Protein AF-A0A5N5D0X3-F1 (afdb_monomer)

pLDDT: mean 81.59, std 19.22, range [36.91, 98.69]

Mean predicted aligned error: 10.29 Å

Radius of gyration: 22.0 Å; Cα contacts (8 Å, |Δi|>4): 446; chains: 1; bounding box: 45×49×90 Å

InterPro domains:
  IPR012337 Ribonuclease H-like superfamily [SSF53098] (154-261)
  IPR036397 Ribonuclease H superfamily [G3DSA:3.30.420.10] (67-258)

Organism: NCBI:txid45133

Secondary structure (DSSP, 8-state):
--HHHHHHHHT-------HHHHHHHHHHHHHHT--STTS----TTGGGTEEEE---HHHHHHHHHHHHHS---TTEEEEEEEEEEEETTEEEEEEEEEEE---GGG-TT--S-----S--S---SEEEEEEEEEEEEGGGS-TT-S--SS---HHHHHHHHHHHHHHHHHHHHHHHHHTT----EEEEEES-HHHHHHHHH--TT-HHHHT-TTHHHHHHHHHHHHHHHHTT-EEEEEE--TTS--HHHHHHHHHHHHHHTTPPPPTT-----

Nearest PDB structures (foldseek):
  1wsj-assembly3_C  TM=7.131E-01  e=5.177E-07  Escherichia coli
  3aa2-assembly1_A  TM=6.668E-01  e=1.067E-06  Escherichia coli K-12
  1wsh-assembly2_B  TM=6.587E-01  e=2.450E-05  Escherichia coli
  5wqe-assembly1_A  TM=1.814E-01  e=8.881E-02  Alicyclobacillus acidoterrestris ATCC 49025
  2zbk-assembly1_B  TM=2.718E-01  e=9.198E+00  Saccharolobus shibatae

Sequence (273 aa):
MSADEITRVARRRRPAQTKRQQHDARMRKREREGFGANHSVRGDMADLNFDVVKHNPVDAKRTAMRVHEQPPDDETIALFTDASLQRAQVGGLGVVRVEPRVPPAAQQGATPGAADDGGDKASKAYRLKVVTSSLFLARHRPSDCPIKVPVLDSEEVELMADLKAFKYACYEVEARKSRGLTTRRVWIFGDCLDGLDKVRLYKAGDSAWERHRYAYILRQILECARKLKELGVYVKCHWVPGHAGVPANECADYVAGKVAAGEKWTSQRVYRF

Solvent-accessible surface area (backbone atoms only — not comparable to full-atom values): 15392 Å² total; per-residue (Å²): 134,56,79,68,54,58,56,62,62,67,68,61,71,76,74,80,72,48,73,65,55,49,48,52,53,50,49,56,56,58,58,73,60,44,46,51,99,88,50,61,86,69,51,67,37,69,84,29,43,37,48,68,44,41,57,60,64,69,56,14,42,50,57,58,42,42,46,52,80,54,38,46,55,86,40,38,45,38,36,17,25,22,44,22,71,74,47,58,44,35,25,4,22,6,23,20,32,54,36,53,51,76,64,72,84,79,56,85,82,73,78,93,80,77,88,85,88,74,84,90,76,73,86,60,59,40,45,76,42,77,78,40,76,44,77,45,42,51,87,71,54,60,91,85,47,77,67,80,62,75,56,55,54,71,60,60,37,35,43,48,13,50,39,49,46,42,53,49,50,48,53,51,48,53,59,33,45,79,70,76,41,66,50,46,37,38,37,40,33,34,49,51,57,71,38,51,52,47,59,55,71,59,49,90,92,40,74,88,40,73,78,38,73,58,40,74,53,50,50,52,40,51,52,37,39,45,53,33,31,77,66,61,24,38,40,38,37,34,40,33,57,72,95,68,80,42,61,52,46,57,49,5,39,51,43,0,46,38,31,27,70,68,47,81,86,64,94,80,74,77,80,89,120

Structure (mmCIF, N/CA/C/O backbone):
data_AF-A0A5N5D0X3-F1
#
_entry.id   AF-A0A5N5D0X3-F1
#
loop_
_atom_site.group_PDB
_atom_site.id
_atom_site.type_symbol
_atom_site.label_atom_id
_atom_site.label_alt_id
_atom_site.label_comp_id
_atom_site.label_asym_id
_atom_site.label_entity_id
_atom_site.label_seq_id
_atom_site.pdbx_PDB_ins_code
_atom_site.Cartn_x
_atom_site.Cartn_y
_atom_site.Cartn_z
_atom_site.occupancy
_atom_site.B_iso_or_equiv
_atom_site.auth_seq_id
_atom_site.auth_comp_id
_atom_site.auth_asym_id
_atom_site.auth_atom_id
_atom_site.pdbx_PDB_model_num
ATOM 1 N N . MET A 1 1 ? -1.835 -15.758 -61.704 1.00 55.47 1 MET A N 1
ATOM 2 C CA . MET A 1 1 ? -1.595 -15.508 -60.270 1.00 55.47 1 MET A CA 1
ATOM 3 C C . MET A 1 1 ? -1.789 -16.812 -59.531 1.00 55.47 1 MET A C 1
ATOM 5 O O . MET A 1 1 ? -2.865 -17.391 -59.640 1.00 55.47 1 MET A O 1
ATOM 9 N N . SER A 1 2 ? -0.744 -17.326 -58.885 1.00 63.84 2 SER A N 1
ATOM 10 C CA . SER A 1 2 ? -0.832 -18.599 -58.159 1.00 63.84 2 SER A CA 1
ATOM 11 C C . SER A 1 2 ? -1.538 -18.405 -56.810 1.00 63.84 2 SER A C 1
ATOM 13 O O . SER A 1 2 ? -1.579 -17.298 -56.268 1.00 63.84 2 SER A O 1
ATOM 15 N N . ALA A 1 3 ? -2.083 -19.482 -56.238 1.00 55.97 3 ALA A N 1
ATOM 16 C CA . ALA A 1 3 ? -2.680 -19.464 -54.897 1.00 55.97 3 ALA A CA 1
ATOM 17 C C . ALA A 1 3 ? -1.702 -18.952 -53.807 1.00 55.97 3 ALA A C 1
ATOM 19 O O . ALA A 1 3 ? -2.122 -18.384 -52.794 1.00 55.97 3 ALA A O 1
ATOM 20 N N . ASP A 1 4 ? -0.393 -19.045 -54.056 1.00 55.72 4 ASP A N 1
ATOM 21 C CA . ASP A 1 4 ? 0.653 -18.520 -53.174 1.00 55.72 4 ASP A CA 1
ATOM 22 C C . ASP A 1 4 ? 0.790 -16.988 -53.227 1.00 55.72 4 ASP A C 1
ATOM 24 O O . ASP A 1 4 ? 1.123 -16.359 -52.217 1.00 55.72 4 ASP A O 1
ATOM 28 N N . GLU A 1 5 ? 0.467 -16.347 -54.355 1.00 51.81 5 GLU A N 1
ATOM 29 C CA . GLU A 1 5 ? 0.440 -14.879 -54.451 1.00 51.81 5 GLU A CA 1
ATOM 30 C C . GLU A 1 5 ? -0.751 -14.277 -53.697 1.00 51.81 5 GLU A C 1
ATOM 32 O O . GLU A 1 5 ? -0.607 -13.246 -53.034 1.00 51.81 5 GLU A O 1
ATOM 37 N N . ILE A 1 6 ? -1.904 -14.954 -53.708 1.00 55.53 6 ILE A N 1
ATOM 38 C CA . ILE A 1 6 ? -3.100 -14.530 -52.961 1.00 55.53 6 ILE A CA 1
ATOM 39 C C . ILE A 1 6 ? -2.830 -14.591 -51.446 1.00 55.53 6 ILE A C 1
ATOM 41 O O . ILE A 1 6 ? -3.192 -13.675 -50.702 1.00 55.53 6 ILE A O 1
ATOM 45 N N . THR A 1 7 ? -2.088 -15.603 -50.990 1.00 54.09 7 THR A N 1
ATOM 46 C CA . THR A 1 7 ? -1.730 -15.769 -49.572 1.00 54.09 7 THR A CA 1
ATOM 47 C C . THR A 1 7 ? -0.664 -14.761 -49.110 1.00 54.09 7 THR A C 1
ATOM 49 O O . THR A 1 7 ? -0.713 -14.277 -47.973 1.00 54.09 7 THR A O 1
ATOM 52 N N . ARG A 1 8 ? 0.267 -14.353 -49.989 1.00 51.19 8 ARG A N 1
ATOM 53 C CA . ARG A 1 8 ? 1.256 -13.295 -49.689 1.00 51.19 8 ARG A CA 1
ATOM 54 C C . ARG A 1 8 ? 0.634 -11.904 -49.577 1.00 51.19 8 ARG A C 1
ATOM 56 O O . ARG A 1 8 ? 1.045 -11.137 -48.706 1.00 51.19 8 ARG A O 1
ATOM 63 N N . VAL A 1 9 ? -0.378 -11.585 -50.385 1.00 51.06 9 VAL A N 1
ATOM 64 C CA . VAL A 1 9 ? -1.075 -10.286 -50.320 1.00 51.06 9 VAL A CA 1
ATOM 65 C C . VAL A 1 9 ? -2.074 -10.227 -49.151 1.00 51.06 9 VAL A C 1
ATOM 67 O O . VAL A 1 9 ? -2.304 -9.152 -48.596 1.00 51.06 9 VAL A O 1
ATOM 70 N N . ALA A 1 10 ? -2.596 -11.367 -48.685 1.00 47.75 10 ALA A N 1
ATOM 71 C CA . ALA A 1 10 ? -3.486 -11.442 -47.520 1.00 47.75 10 ALA A CA 1
ATOM 72 C C . ALA A 1 10 ? -2.779 -11.246 -46.159 1.00 47.75 10 ALA A C 1
ATOM 74 O O . ALA A 1 10 ? -3.433 -10.925 -45.167 1.00 47.75 10 ALA A O 1
ATOM 75 N N . ARG A 1 11 ? -1.438 -11.313 -46.092 1.00 47.28 11 ARG A N 1
ATOM 76 C CA . ARG A 1 11 ? -0.641 -10.856 -44.929 1.00 47.28 11 ARG A CA 1
ATOM 77 C C . ARG A 1 11 ? -0.472 -9.327 -44.889 1.00 47.28 11 ARG A C 1
ATOM 79 O O . ARG A 1 11 ? 0.517 -8.800 -44.377 1.00 47.28 11 ARG A O 1
ATOM 86 N N . ARG A 1 12 ? -1.460 -8.588 -45.404 1.00 48.28 12 ARG A N 1
ATOM 87 C CA . ARG A 1 12 ? -1.597 -7.141 -45.218 1.00 48.28 12 ARG A CA 1
ATOM 88 C C . ARG A 1 12 ? -1.747 -6.843 -43.728 1.00 48.28 12 ARG A C 1
ATOM 90 O O . ARG A 1 12 ? -2.780 -7.110 -43.127 1.00 48.28 12 ARG A O 1
ATOM 97 N N . ARG A 1 13 ? -0.655 -6.316 -43.162 1.00 53.12 13 ARG A N 1
ATOM 98 C CA . ARG A 1 13 ? -0.560 -5.441 -41.985 1.00 53.12 13 ARG A CA 1
ATOM 99 C C . ARG A 1 13 ? -1.853 -5.387 -41.167 1.00 53.12 13 ARG A C 1
ATOM 101 O O . ARG A 1 13 ? -2.711 -4.546 -41.425 1.00 53.12 13 ARG A O 1
ATOM 108 N N . ARG A 1 14 ? -1.957 -6.234 -40.134 1.00 50.06 14 ARG A N 1
ATOM 109 C CA . ARG A 1 14 ? -2.871 -5.926 -39.026 1.00 50.06 14 ARG A CA 1
ATOM 110 C C . ARG A 1 14 ? -2.525 -4.505 -38.565 1.00 50.06 14 ARG A C 1
ATOM 112 O O . ARG A 1 14 ? -1.347 -4.271 -38.278 1.00 50.06 14 ARG A O 1
ATOM 119 N N . PRO A 1 15 ? -3.478 -3.558 -38.556 1.00 54.59 15 PRO A N 1
ATOM 120 C CA . PRO A 1 15 ? -3.200 -2.213 -38.082 1.00 54.59 15 PRO A CA 1
ATOM 121 C C . PRO A 1 15 ? -2.633 -2.325 -36.669 1.00 54.59 15 PRO A C 1
ATOM 123 O O . PRO A 1 15 ? -3.168 -3.066 -35.839 1.00 54.59 15 PRO A O 1
ATOM 126 N N . ALA A 1 16 ? -1.499 -1.665 -36.430 1.00 59.56 16 ALA A N 1
ATOM 127 C CA . ALA A 1 16 ? -0.877 -1.653 -35.118 1.00 59.56 16 ALA A CA 1
ATOM 128 C C . ALA A 1 16 ? -1.919 -1.148 -34.116 1.00 59.56 16 ALA A C 1
ATOM 130 O O . ALA A 1 16 ? -2.394 -0.018 -34.232 1.00 59.56 16 ALA A O 1
ATOM 131 N N . GLN A 1 17 ? -2.318 -2.004 -33.171 1.00 60.41 17 GLN A N 1
ATOM 132 C CA . GLN A 1 17 ? -3.230 -1.589 -32.113 1.00 60.41 17 GLN A CA 1
ATOM 133 C C . GLN A 1 17 ? -2.617 -0.394 -31.394 1.00 60.41 17 GLN A C 1
ATOM 135 O O . GLN A 1 17 ? -1.446 -0.435 -31.001 1.00 60.41 17 GLN A O 1
ATOM 140 N N . THR A 1 18 ? -3.409 0.658 -31.209 1.00 72.94 18 THR A N 1
ATOM 141 C CA . THR A 1 18 ? -2.967 1.820 -30.437 1.00 72.94 18 THR A CA 1
ATOM 142 C C . THR A 1 18 ? -2.669 1.393 -28.998 1.00 72.94 18 THR A C 1
ATOM 144 O O . THR A 1 18 ? -3.247 0.425 -28.499 1.00 72.94 18 THR A O 1
ATOM 147 N N . LYS A 1 19 ? -1.790 2.118 -28.290 1.00 59.41 19 LYS A N 1
ATOM 148 C CA . LYS A 1 19 ? -1.490 1.839 -26.869 1.00 59.41 19 LYS A CA 1
ATOM 149 C C . LYS A 1 19 ? -2.767 1.713 -26.024 1.00 59.41 19 LYS A C 1
ATOM 151 O O . LYS A 1 19 ? -2.847 0.835 -25.173 1.00 59.41 19 LYS A O 1
ATOM 156 N N . ARG A 1 20 ? -3.786 2.526 -26.328 1.00 51.94 20 ARG A N 1
ATOM 157 C CA . ARG A 1 20 ? -5.112 2.480 -25.697 1.00 51.94 20 ARG A CA 1
ATOM 158 C C . ARG A 1 20 ? -5.862 1.180 -25.995 1.00 51.94 20 ARG A C 1
ATOM 160 O O . ARG A 1 20 ? -6.352 0.549 -25.077 1.00 51.94 20 ARG A O 1
ATOM 167 N N . GLN A 1 21 ? -5.878 0.715 -27.244 1.00 57.56 21 GLN A N 1
ATOM 168 C CA . GLN A 1 21 ? -6.506 -0.565 -27.599 1.00 57.56 21 GLN A CA 1
ATOM 169 C C . GLN A 1 21 ? -5.783 -1.771 -26.986 1.00 57.56 21 GLN A C 1
ATOM 171 O O . GLN A 1 21 ? -6.431 -2.740 -26.599 1.00 57.56 21 GLN A O 1
ATOM 176 N N . GLN A 1 22 ? -4.452 -1.718 -26.872 1.00 61.16 22 GLN A N 1
ATOM 177 C CA . GLN A 1 22 ? -3.678 -2.750 -26.176 1.00 61.16 22 GLN A CA 1
ATOM 178 C C . GLN A 1 22 ? -3.970 -2.747 -24.672 1.00 61.16 22 GLN A C 1
ATOM 180 O O . GLN A 1 22 ? -4.135 -3.815 -24.083 1.00 61.16 22 GLN A O 1
ATOM 185 N N . HIS A 1 23 ? -4.072 -1.561 -24.066 1.00 55.91 23 HIS A N 1
ATOM 186 C CA . HIS A 1 23 ? -4.493 -1.384 -22.679 1.00 55.91 23 HIS A CA 1
ATOM 187 C C . HIS A 1 23 ? -5.907 -1.941 -22.461 1.00 55.91 23 HIS A C 1
ATOM 189 O O . HIS A 1 23 ? -6.084 -2.818 -21.626 1.00 55.91 23 HIS A O 1
ATOM 195 N N . ASP A 1 24 ? -6.883 -1.557 -23.283 1.00 55.38 24 ASP A N 1
ATOM 196 C CA . ASP A 1 24 ? -8.273 -2.012 -23.167 1.00 55.38 24 ASP A CA 1
ATOM 197 C C . ASP A 1 24 ? -8.411 -3.528 -23.390 1.00 55.38 24 ASP A C 1
ATOM 199 O O . ASP A 1 24 ? -9.160 -4.200 -22.682 1.00 55.38 24 ASP A O 1
ATOM 203 N N . ALA A 1 25 ? -7.660 -4.109 -24.331 1.00 59.62 25 ALA A N 1
ATOM 204 C CA . ALA A 1 25 ? -7.636 -5.557 -24.548 1.00 59.62 25 ALA A CA 1
ATOM 205 C C . ALA A 1 25 ? -6.998 -6.315 -23.370 1.00 59.62 25 ALA A C 1
ATOM 207 O O . ALA A 1 25 ? -7.500 -7.373 -22.978 1.00 59.62 25 ALA A O 1
ATOM 208 N N . ARG A 1 26 ? -5.925 -5.773 -22.772 1.00 60.28 26 ARG A N 1
ATOM 209 C CA . ARG A 1 26 ? -5.332 -6.308 -21.535 1.00 60.28 26 ARG A CA 1
ATOM 210 C C . ARG A 1 26 ? -6.307 -6.193 -20.367 1.00 60.28 26 ARG A C 1
ATOM 212 O O . ARG A 1 26 ? -6.476 -7.173 -19.650 1.00 60.28 26 ARG A O 1
ATOM 219 N N . MET A 1 27 ? -6.991 -5.059 -20.218 1.00 52.88 27 MET A N 1
ATOM 220 C CA . MET A 1 27 ? -8.005 -4.854 -19.184 1.00 52.88 27 MET A CA 1
ATOM 221 C C . MET A 1 27 ? -9.144 -5.861 -19.325 1.00 52.88 27 MET A C 1
ATOM 223 O O . MET A 1 27 ? -9.420 -6.571 -18.366 1.00 52.88 27 MET A O 1
ATOM 227 N N . ARG A 1 28 ? -9.695 -6.052 -20.532 1.00 55.72 28 ARG A N 1
ATOM 228 C CA . ARG A 1 28 ? -10.741 -7.058 -20.803 1.00 55.72 28 ARG A CA 1
ATOM 229 C C . ARG A 1 28 ? -10.287 -8.494 -20.536 1.00 55.72 28 ARG A C 1
ATOM 231 O O . ARG A 1 28 ? -11.059 -9.291 -20.011 1.00 55.72 28 ARG A O 1
ATOM 238 N N . LYS A 1 29 ? -9.043 -8.851 -20.884 1.00 57.69 29 LYS A N 1
ATOM 239 C CA . LYS A 1 29 ? -8.482 -10.174 -20.557 1.00 57.69 29 LYS A CA 1
ATOM 240 C C . LYS A 1 29 ? -8.380 -10.360 -19.038 1.00 57.69 29 LYS A C 1
ATOM 242 O O . LYS A 1 29 ? -8.817 -11.379 -18.519 1.00 57.69 29 LYS A O 1
ATOM 247 N N . ARG A 1 30 ? -7.894 -9.342 -18.328 1.00 56.62 30 ARG A N 1
ATOM 248 C CA 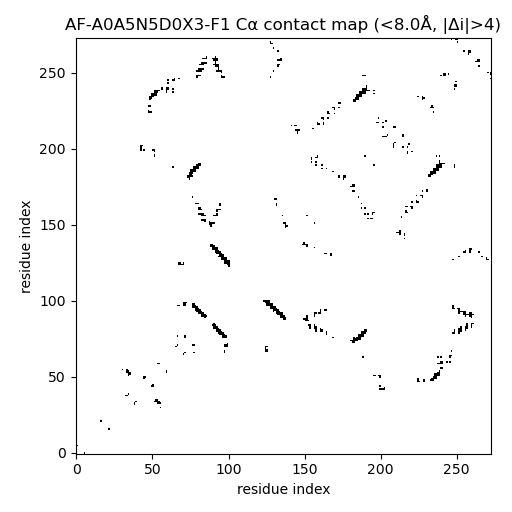. ARG A 1 30 ? -7.741 -9.350 -16.867 1.00 56.62 30 ARG A CA 1
ATOM 249 C C . ARG A 1 30 ? -9.058 -9.209 -16.099 1.00 56.62 30 ARG A C 1
ATOM 251 O O . ARG A 1 30 ? -9.096 -9.504 -14.912 1.00 56.62 30 ARG A O 1
ATOM 258 N N . GLU A 1 31 ? -10.109 -8.664 -16.705 1.00 50.38 31 GLU A N 1
ATOM 259 C CA . GLU A 1 31 ? -11.471 -8.637 -16.148 1.00 50.38 31 GLU A CA 1
ATOM 260 C C . GLU A 1 31 ? -12.097 -10.035 -16.168 1.00 50.38 31 GLU A C 1
ATOM 262 O O . GLU A 1 31 ? -12.816 -10.395 -15.241 1.00 50.38 31 GLU A O 1
ATOM 267 N N . ARG A 1 32 ? -11.768 -10.852 -17.180 1.00 48.84 32 ARG A N 1
ATOM 268 C CA . ARG A 1 32 ? -12.187 -12.262 -17.262 1.00 48.84 32 ARG A CA 1
ATOM 269 C C . ARG A 1 32 ? -11.435 -13.182 -16.300 1.00 48.84 32 ARG A C 1
ATOM 271 O O . ARG A 1 32 ? -11.977 -14.208 -15.919 1.00 48.84 32 ARG A O 1
ATOM 278 N N . GLU A 1 33 ? -10.228 -12.808 -15.882 1.00 51.84 33 GLU A N 1
ATOM 279 C CA . GLU A 1 33 ? -9.440 -13.513 -14.853 1.00 51.84 33 GLU A CA 1
ATOM 280 C C . GLU A 1 33 ? -9.925 -13.220 -13.414 1.00 51.84 33 GLU A C 1
ATOM 282 O O . GLU A 1 33 ? -9.220 -13.555 -12.470 1.00 51.84 33 GLU A O 1
ATOM 287 N N . GLY A 1 34 ? -11.102 -12.583 -13.266 1.00 42.66 34 GLY A N 1
ATOM 288 C CA . GLY A 1 34 ? -11.768 -12.137 -12.034 1.00 42.66 34 GLY A CA 1
ATOM 289 C C . GLY A 1 34 ? -11.189 -12.667 -10.725 1.00 42.66 34 GLY A C 1
ATOM 290 O O . GLY A 1 34 ? -11.229 -13.859 -10.460 1.00 42.66 34 GLY A O 1
ATOM 291 N N . PHE A 1 35 ? -10.692 -11.780 -9.868 1.00 47.69 35 PHE A N 1
ATOM 292 C CA . PHE A 1 35 ? -10.143 -12.181 -8.580 1.00 47.69 35 PHE A CA 1
ATOM 293 C C . PHE A 1 35 ? -11.296 -12.387 -7.589 1.00 47.69 35 PHE A C 1
ATOM 295 O O . PHE A 1 35 ? -12.217 -11.578 -7.489 1.00 47.69 35 PHE A O 1
ATOM 302 N N . GLY A 1 36 ? -11.240 -13.482 -6.844 1.00 36.97 36 GLY A N 1
ATOM 303 C CA . GLY A 1 36 ? -12.235 -13.866 -5.850 1.00 36.97 36 GLY A CA 1
ATOM 304 C C . GLY A 1 36 ? -11.860 -15.205 -5.225 1.00 36.97 36 GLY A C 1
ATOM 305 O O . GLY A 1 36 ? -10.947 -15.878 -5.708 1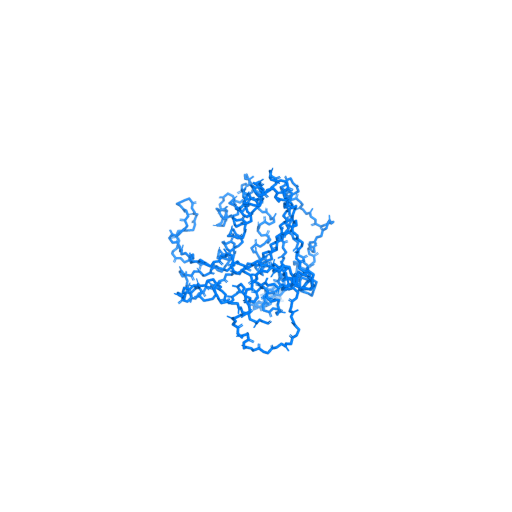.00 36.97 36 GLY A O 1
ATOM 306 N N . ALA A 1 37 ? -12.578 -15.613 -4.175 1.00 36.91 37 ALA A N 1
ATOM 307 C CA . ALA A 1 37 ? -12.288 -16.824 -3.396 1.00 36.91 37 ALA A CA 1
ATOM 308 C C . ALA A 1 37 ? -12.144 -18.112 -4.240 1.00 36.91 37 ALA A C 1
ATOM 310 O O . ALA A 1 37 ? -11.480 -19.045 -3.797 1.00 36.91 37 ALA A O 1
ATOM 311 N N . ASN A 1 38 ? -12.705 -18.123 -5.459 1.00 38.19 38 ASN A N 1
ATOM 312 C CA . ASN A 1 38 ? -12.758 -19.269 -6.372 1.00 38.19 38 ASN A CA 1
ATOM 313 C C . ASN A 1 38 ? -11.831 -19.155 -7.604 1.00 38.19 38 ASN A C 1
ATOM 315 O O . ASN A 1 38 ? -11.810 -20.063 -8.429 1.00 38.19 38 ASN A O 1
ATOM 319 N N . HIS A 1 39 ? -11.069 -18.066 -7.755 1.00 44.59 39 HIS A N 1
ATOM 320 C CA . HIS A 1 39 ? -10.201 -17.819 -8.926 1.00 44.59 39 HIS A CA 1
ATOM 321 C C . HIS A 1 39 ? -8.735 -17.604 -8.559 1.00 44.59 39 HIS A C 1
ATOM 323 O O . HIS A 1 39 ? -7.919 -17.117 -9.343 1.00 44.59 39 HIS A O 1
ATOM 329 N N . SER A 1 40 ? -8.372 -17.999 -7.348 1.00 39.38 40 SER A N 1
ATOM 330 C CA . SER A 1 40 ? -6.999 -17.946 -6.918 1.00 39.38 40 SER A CA 1
ATOM 331 C C . SER A 1 40 ? -6.222 -19.126 -7.494 1.00 39.38 40 SER A C 1
ATOM 333 O O . SER A 1 40 ? -6.280 -20.238 -6.969 1.00 39.38 40 SER A O 1
ATOM 335 N N . VAL A 1 41 ? -5.357 -18.857 -8.467 1.00 43.25 41 VAL A N 1
ATOM 336 C CA . VAL A 1 41 ? -4.027 -19.472 -8.409 1.00 43.25 41 VAL A CA 1
ATOM 337 C C . VAL A 1 41 ? -3.365 -18.861 -7.167 1.00 43.25 41 VAL A C 1
ATOM 339 O O . VAL A 1 41 ? -2.674 -17.848 -7.240 1.00 43.25 41 VAL A O 1
ATOM 342 N N . ARG A 1 42 ? -3.746 -19.390 -5.997 1.00 49.09 42 ARG A N 1
ATOM 343 C CA . ARG A 1 42 ? -3.238 -19.050 -4.666 1.00 49.09 42 ARG A CA 1
ATOM 344 C C . ARG A 1 42 ? -1.763 -19.441 -4.693 1.00 49.09 42 ARG A C 1
ATOM 346 O O . ARG A 1 42 ? -1.439 -20.620 -4.623 1.00 49.09 42 ARG A O 1
ATOM 353 N N . GLY A 1 43 ? -0.871 -18.480 -4.907 1.00 51.97 43 GLY A N 1
ATOM 354 C CA . GLY A 1 43 ? 0.537 -18.669 -4.560 1.00 51.97 43 GLY A CA 1
ATOM 355 C C . GLY A 1 43 ? 0.718 -18.718 -3.037 1.00 51.97 43 GLY A C 1
ATOM 356 O O . GLY A 1 43 ? -0.249 -18.931 -2.308 1.00 51.97 43 GLY A O 1
ATOM 357 N N . ASP A 1 44 ? 1.925 -18.402 -2.565 1.00 53.47 44 ASP A N 1
ATOM 358 C CA . ASP A 1 44 ? 2.326 -18.323 -1.143 1.00 53.47 44 ASP A CA 1
ATOM 359 C C . ASP A 1 44 ? 1.429 -17.416 -0.267 1.00 53.47 44 ASP A C 1
ATOM 361 O O . ASP A 1 44 ? 1.560 -17.369 0.949 1.00 53.47 44 ASP A O 1
ATOM 365 N N . MET A 1 45 ? 0.504 -16.663 -0.862 1.00 66.38 45 MET A N 1
ATOM 366 C CA . MET A 1 45 ? -0.347 -15.684 -0.184 1.00 66.38 45 MET A CA 1
ATOM 367 C C . MET A 1 45 ? -1.294 -16.278 0.859 1.00 66.38 45 MET A C 1
ATOM 369 O O . MET A 1 45 ? -1.481 -15.681 1.920 1.00 66.38 45 MET A O 1
ATOM 373 N N . ALA A 1 46 ? -1.846 -17.470 0.601 1.00 64.44 46 ALA A N 1
ATOM 374 C CA . ALA A 1 46 ? -2.684 -18.154 1.588 1.00 64.44 46 ALA A CA 1
ATOM 375 C C . ALA A 1 46 ? -1.889 -18.462 2.864 1.00 64.44 46 ALA A C 1
ATOM 377 O O . ALA A 1 46 ? -2.378 -18.232 3.969 1.00 64.44 46 ALA A O 1
ATOM 378 N N . ASP A 1 47 ? -0.630 -18.873 2.705 1.00 76.81 47 ASP A N 1
ATOM 379 C CA . ASP A 1 47 ? 0.271 -19.141 3.822 1.00 76.81 47 ASP A CA 1
ATOM 380 C C . ASP A 1 47 ? 0.700 -17.861 4.538 1.00 76.81 47 ASP A C 1
ATOM 382 O O . ASP A 1 47 ? 1.250 -17.936 5.629 1.00 76.81 47 ASP A O 1
ATOM 386 N N . LEU A 1 48 ? 0.450 -16.680 3.973 1.00 80.12 48 LEU A N 1
ATOM 387 C CA . LEU A 1 48 ? 0.842 -15.393 4.541 1.00 80.12 48 LEU A CA 1
ATOM 388 C C . LEU A 1 48 ? -0.311 -14.626 5.202 1.00 80.12 48 LEU A C 1
ATOM 390 O O . LEU A 1 48 ? -0.095 -13.490 5.610 1.00 80.12 48 LEU A O 1
ATOM 394 N N . ASN A 1 49 ? -1.516 -15.205 5.332 1.00 83.94 49 ASN A N 1
ATOM 395 C CA . ASN A 1 49 ? -2.720 -14.450 5.722 1.00 83.94 49 ASN A CA 1
ATOM 396 C C . ASN A 1 49 ? -2.876 -13.169 4.882 1.00 83.94 49 ASN A C 1
ATOM 398 O O . ASN A 1 49 ? -3.228 -12.103 5.388 1.00 83.94 49 ASN A O 1
ATOM 402 N N . PHE A 1 50 ? -2.573 -13.285 3.591 1.00 84.69 50 PHE A N 1
ATOM 403 C CA . PHE A 1 50 ? -2.483 -12.173 2.665 1.00 84.69 50 PHE A CA 1
ATOM 404 C C . PHE A 1 50 ? -3.343 -12.463 1.436 1.00 84.69 50 PHE A C 1
ATOM 406 O O . PHE A 1 50 ? -3.377 -13.586 0.940 1.00 84.69 50 PHE A O 1
ATOM 413 N N . ASP A 1 51 ? -4.071 -11.462 0.955 1.00 87.44 51 ASP A N 1
ATOM 414 C CA . ASP A 1 51 ? -4.868 -11.568 -0.262 1.00 87.44 51 ASP A CA 1
ATOM 415 C C . ASP A 1 51 ? -4.739 -10.298 -1.105 1.00 87.44 51 ASP A C 1
ATOM 417 O O . ASP A 1 51 ? -4.632 -9.192 -0.573 1.00 87.44 51 ASP A O 1
ATOM 421 N N . VAL A 1 52 ? -4.791 -10.457 -2.424 1.00 87.81 52 VAL A N 1
ATOM 422 C CA . VAL A 1 52 ? -4.876 -9.355 -3.383 1.00 87.81 52 VAL A CA 1
ATOM 423 C C . VAL A 1 52 ? -6.191 -9.525 -4.122 1.00 87.81 52 VAL A C 1
ATOM 425 O O . VAL A 1 52 ? -6.376 -10.487 -4.862 1.00 87.81 52 VAL A O 1
ATOM 428 N N . VAL A 1 53 ? -7.110 -8.585 -3.932 1.00 82.25 53 VAL A N 1
ATOM 429 C CA . VAL A 1 53 ? -8.456 -8.628 -4.491 1.00 82.25 53 VAL A CA 1
ATOM 430 C C . VAL A 1 53 ? -8.598 -7.586 -5.588 1.00 82.25 53 VAL A C 1
ATOM 432 O O . VAL A 1 53 ? -8.348 -6.393 -5.402 1.00 82.25 53 VAL A O 1
ATOM 435 N N . LYS A 1 54 ? -9.084 -8.047 -6.736 1.00 77.75 54 LYS A N 1
ATOM 436 C CA . LYS A 1 54 ? -9.452 -7.214 -7.872 1.00 77.75 54 LYS A CA 1
ATOM 437 C C . LYS A 1 54 ? -10.935 -7.365 -8.161 1.00 77.75 54 LYS A C 1
ATOM 439 O O . LYS A 1 54 ? -11.420 -8.450 -8.472 1.00 77.75 54 LYS A O 1
ATOM 444 N N . HIS A 1 55 ? -11.628 -6.244 -8.152 1.00 77.31 55 HIS A N 1
ATOM 445 C CA . HIS A 1 55 ? -12.995 -6.165 -8.630 1.00 77.31 55 HIS A CA 1
ATOM 446 C C . HIS A 1 55 ? -13.035 -5.535 -10.028 1.00 77.31 55 HIS A C 1
ATOM 448 O O . HIS A 1 55 ? -12.045 -4.964 -10.494 1.00 77.31 55 HIS A O 1
ATOM 454 N N . ASN A 1 56 ? -14.184 -5.610 -10.706 1.00 85.44 56 ASN A N 1
ATOM 455 C CA . ASN A 1 56 ? -14.438 -4.689 -11.817 1.00 85.44 56 ASN A CA 1
ATOM 456 C C . ASN A 1 56 ? -14.391 -3.230 -11.294 1.00 85.44 56 ASN A C 1
ATOM 458 O O . ASN A 1 56 ? -14.545 -3.014 -10.087 1.00 85.44 56 ASN A O 1
ATOM 462 N N . PRO A 1 57 ? -14.192 -2.218 -12.157 1.00 86.75 57 PRO A N 1
ATOM 463 C CA . PRO A 1 57 ? -13.988 -0.838 -11.706 1.00 86.75 57 PRO A CA 1
ATOM 464 C C . PRO A 1 57 ? -15.109 -0.285 -10.808 1.00 86.75 57 PRO A C 1
ATOM 466 O O . PRO A 1 57 ? -14.839 0.454 -9.861 1.00 86.75 57 PRO A O 1
ATOM 469 N N . VAL A 1 58 ? -16.365 -0.667 -11.066 1.00 87.69 58 VAL A N 1
ATOM 470 C CA . VAL A 1 58 ? -17.532 -0.213 -10.292 1.00 87.69 58 VAL A CA 1
ATOM 471 C C . VAL A 1 58 ? -17.492 -0.770 -8.870 1.00 87.69 58 VAL A C 1
ATOM 473 O O . VAL A 1 58 ? -17.656 -0.028 -7.901 1.00 87.69 58 VAL A O 1
ATOM 476 N N . ASP A 1 59 ? -17.242 -2.068 -8.732 1.00 88.44 59 ASP A N 1
ATOM 477 C CA . ASP A 1 59 ? -17.177 -2.745 -7.436 1.00 88.44 59 ASP A CA 1
ATOM 478 C C . ASP A 1 59 ? -15.893 -2.408 -6.664 1.00 88.44 59 ASP A C 1
ATOM 480 O O . ASP A 1 59 ? -15.914 -2.333 -5.433 1.00 88.44 59 ASP A O 1
ATOM 484 N N . ALA A 1 60 ? -14.794 -2.132 -7.372 1.00 91.00 60 ALA A N 1
ATOM 485 C CA . ALA A 1 60 ? -13.545 -1.640 -6.795 1.00 91.00 60 ALA A CA 1
ATOM 486 C C . ALA A 1 60 ? -13.758 -0.270 -6.136 1.00 91.00 60 ALA A C 1
ATOM 488 O O . ALA A 1 60 ? -13.490 -0.103 -4.944 1.00 91.00 60 ALA A O 1
ATOM 489 N N . LYS A 1 61 ? -14.360 0.677 -6.874 1.00 95.00 61 LYS A N 1
ATOM 490 C CA . LYS A 1 61 ? -14.754 1.984 -6.334 1.00 95.00 61 LYS A CA 1
ATOM 491 C C . LYS A 1 61 ? -15.704 1.832 -5.148 1.00 95.00 61 LYS A C 1
ATOM 493 O O . LYS A 1 61 ? -15.489 2.462 -4.118 1.00 95.00 61 LYS A O 1
ATOM 498 N N . ARG A 1 62 ? -16.739 0.992 -5.261 1.00 93.69 62 ARG A N 1
ATOM 499 C CA . ARG A 1 62 ? -17.715 0.776 -4.179 1.00 93.69 62 ARG A CA 1
ATOM 500 C C . ARG A 1 62 ? -17.057 0.242 -2.908 1.00 93.69 62 ARG A C 1
ATOM 502 O O . ARG A 1 62 ? -17.344 0.732 -1.821 1.00 93.69 62 ARG A O 1
ATOM 509 N N . THR A 1 63 ? -16.166 -0.737 -3.040 1.00 94.19 63 THR A N 1
ATOM 510 C CA . THR A 1 63 ? -15.422 -1.309 -1.909 1.00 94.19 63 THR A CA 1
ATOM 511 C C . THR A 1 63 ? -14.550 -0.252 -1.231 1.00 94.19 63 THR A C 1
ATOM 513 O O . THR A 1 63 ? -14.566 -0.145 -0.008 1.00 94.19 63 THR A O 1
ATOM 516 N N . ALA A 1 64 ? -13.854 0.578 -2.010 1.00 95.81 64 ALA A N 1
ATOM 517 C CA . ALA A 1 64 ? -13.035 1.662 -1.475 1.00 95.81 64 ALA A CA 1
ATOM 518 C C . ALA A 1 64 ? -13.871 2.781 -0.815 1.00 95.81 64 ALA A C 1
ATOM 520 O O . ALA A 1 64 ? -13.512 3.291 0.247 1.00 95.81 64 ALA A O 1
ATOM 521 N N . MET A 1 65 ? -15.023 3.136 -1.394 1.00 96.56 65 MET A N 1
ATOM 522 C CA . MET A 1 65 ? -15.957 4.111 -0.815 1.00 96.56 65 MET A CA 1
ATOM 523 C C . MET A 1 65 ? -16.557 3.633 0.506 1.00 96.56 65 MET A C 1
ATOM 525 O O . MET A 1 65 ? -16.697 4.435 1.428 1.00 96.56 65 MET A O 1
ATOM 529 N N . ARG A 1 66 ? -16.812 2.328 0.654 1.00 95.94 66 ARG A N 1
ATOM 530 C CA . ARG A 1 66 ? -17.343 1.760 1.900 1.00 95.94 66 ARG A CA 1
ATOM 531 C C . ARG A 1 66 ? -16.456 2.056 3.110 1.00 95.94 66 ARG A C 1
ATOM 533 O O . ARG A 1 66 ? -16.989 2.275 4.185 1.00 95.94 66 ARG A O 1
ATOM 540 N N . VAL A 1 67 ? -15.134 2.130 2.941 1.00 95.94 67 VAL A N 1
ATOM 541 C CA . VAL A 1 67 ? -14.196 2.502 4.022 1.00 95.94 67 VAL A CA 1
ATOM 542 C C . VAL A 1 67 ? -14.435 3.928 4.532 1.00 95.94 67 VAL A C 1
ATOM 544 O O . VAL A 1 67 ? -14.087 4.250 5.657 1.00 95.94 67 VAL A O 1
ATOM 547 N N . HIS A 1 68 ? -15.025 4.800 3.722 1.00 94.44 68 HIS A N 1
ATOM 548 C CA . HIS A 1 68 ? -15.337 6.177 4.096 1.00 94.44 68 HIS A CA 1
ATOM 549 C C . HIS A 1 68 ? -16.758 6.294 4.666 1.00 94.44 68 HIS A C 1
ATOM 551 O O . HIS A 1 68 ? -16.994 7.056 5.600 1.00 94.44 68 HIS A O 1
ATOM 557 N N . GLU A 1 69 ? -17.701 5.524 4.116 1.00 93.44 69 GLU A N 1
ATOM 558 C CA . GLU A 1 69 ? -19.089 5.433 4.595 1.00 93.44 69 GLU A CA 1
ATOM 559 C C . GLU A 1 69 ? -19.180 4.727 5.956 1.00 93.44 69 GLU A C 1
ATOM 561 O O . GLU A 1 69 ? -19.970 5.112 6.815 1.00 93.44 69 GLU A O 1
ATOM 566 N N . GLN A 1 70 ? -18.352 3.701 6.144 1.00 94.62 70 GLN A N 1
ATOM 567 C CA . GLN A 1 70 ? -18.222 2.878 7.342 1.00 94.62 70 GLN A CA 1
ATOM 568 C C . GLN A 1 70 ? -16.733 2.811 7.706 1.00 94.62 70 GLN A C 1
ATOM 570 O O . GLN A 1 70 ? -16.035 1.873 7.306 1.00 94.62 70 GLN A O 1
ATOM 575 N N . PRO A 1 71 ? -16.225 3.840 8.407 1.00 93.44 71 PRO A N 1
ATOM 576 C CA . PRO A 1 71 ? -14.821 3.932 8.782 1.00 93.44 71 PRO A CA 1
ATOM 577 C C . PRO A 1 71 ? -14.338 2.686 9.527 1.00 93.44 71 PRO A C 1
ATOM 579 O O . PRO A 1 71 ? -15.125 2.088 10.265 1.00 93.44 71 PRO A O 1
ATOM 582 N N . PRO A 1 72 ? -13.060 2.293 9.358 1.00 93.50 72 PRO A N 1
ATOM 583 C CA . PRO A 1 72 ? -12.504 1.137 10.049 1.00 93.50 72 PRO A CA 1
ATOM 584 C C . PRO A 1 72 ? -12.707 1.221 11.565 1.00 93.50 72 PRO A C 1
ATOM 586 O O . PRO A 1 72 ? -12.515 2.282 12.164 1.00 93.50 72 PRO A O 1
ATOM 589 N N . ASP A 1 73 ? -13.061 0.089 12.171 1.00 93.50 73 ASP A N 1
ATOM 590 C CA . ASP A 1 73 ? -13.046 -0.083 13.623 1.00 93.50 73 ASP A CA 1
ATOM 591 C C . ASP A 1 73 ? -11.614 -0.052 14.181 1.00 93.50 73 ASP A C 1
ATOM 593 O O . ASP A 1 73 ? -10.623 -0.001 13.447 1.00 93.50 73 ASP A O 1
ATOM 597 N N . ASP A 1 74 ? -11.488 -0.119 15.506 1.00 92.12 74 ASP A N 1
ATOM 598 C CA . ASP A 1 74 ? -10.177 -0.120 16.146 1.00 92.12 74 ASP A CA 1
ATOM 599 C C . ASP A 1 74 ? -9.334 -1.346 15.772 1.00 92.12 74 ASP A C 1
ATOM 601 O O . ASP A 1 74 ? -8.111 -1.259 15.765 1.00 92.12 74 ASP A O 1
ATOM 605 N N . GLU A 1 75 ? -9.925 -2.468 15.376 1.00 96.69 75 GLU A N 1
ATOM 606 C CA . GLU A 1 75 ? -9.161 -3.658 14.991 1.00 96.69 75 GLU A CA 1
ATOM 607 C C . GLU A 1 75 ? -8.669 -3.623 13.532 1.00 96.69 75 GLU A C 1
ATOM 609 O O . GLU A 1 75 ? -7.990 -4.558 13.088 1.00 96.69 75 GLU A O 1
ATOM 614 N N . THR A 1 76 ? -8.986 -2.561 12.781 1.00 97.62 76 THR A N 1
ATOM 615 C CA . THR A 1 76 ? -8.718 -2.463 11.343 1.00 97.62 76 THR A CA 1
ATOM 616 C C . THR A 1 76 ? -7.936 -1.202 10.989 1.00 97.62 76 THR A C 1
ATOM 618 O O . THR A 1 76 ? -8.251 -0.089 11.401 1.00 97.62 76 THR A O 1
ATOM 621 N N . ILE A 1 77 ? -6.904 -1.361 10.164 1.00 98.31 77 ILE A N 1
ATOM 622 C CA . ILE A 1 77 ? -6.171 -0.247 9.556 1.00 98.31 77 ILE A CA 1
ATOM 623 C C . ILE A 1 77 ? -6.497 -0.238 8.063 1.00 98.31 77 ILE A C 1
ATOM 625 O O . ILE A 1 77 ? -6.263 -1.239 7.395 1.00 98.31 77 ILE A O 1
ATOM 629 N N . ALA A 1 78 ? -6.998 0.878 7.531 1.00 98.38 78 ALA A N 1
ATOM 630 C CA . ALA A 1 78 ? -7.179 1.060 6.091 1.00 98.38 78 ALA A CA 1
ATOM 631 C C . ALA A 1 78 ? -6.236 2.142 5.558 1.00 98.38 78 ALA A C 1
ATOM 633 O O . ALA A 1 78 ? -6.236 3.270 6.060 1.00 98.38 78 ALA A O 1
ATOM 634 N N . LEU A 1 79 ? -5.442 1.781 4.553 1.00 98.69 79 LEU A N 1
ATOM 635 C CA . LEU A 1 79 ? -4.412 2.604 3.928 1.00 98.69 79 LEU A CA 1
ATOM 636 C C . LEU A 1 79 ? -4.689 2.740 2.434 1.00 98.69 79 LEU A C 1
ATOM 638 O O . LEU A 1 79 ? -5.037 1.759 1.791 1.00 98.69 79 LEU A O 1
ATOM 642 N N . PHE A 1 80 ? -4.487 3.931 1.895 1.00 98.50 80 PHE A N 1
ATOM 643 C CA . PHE A 1 80 ? -4.530 4.238 0.471 1.00 98.50 80 PHE A CA 1
ATOM 644 C C . PHE A 1 80 ? -3.138 4.668 0.029 1.00 98.50 80 PHE A C 1
ATOM 646 O O . PHE A 1 80 ? -2.501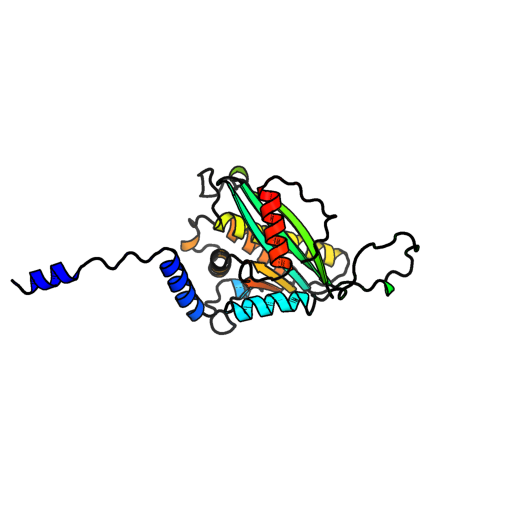 5.466 0.723 1.00 98.50 80 PHE A O 1
ATOM 653 N N . THR A 1 81 ? -2.668 4.107 -1.076 1.00 98.50 81 THR A N 1
ATOM 654 C CA . THR A 1 81 ? -1.351 4.345 -1.661 1.00 98.50 81 THR A CA 1
ATOM 655 C C . THR A 1 81 ? -1.500 4.978 -3.027 1.00 98.50 81 THR A C 1
ATOM 657 O O . THR A 1 81 ? -2.442 4.682 -3.754 1.00 98.50 81 THR A O 1
ATOM 660 N N . ASP A 1 82 ? -0.565 5.865 -3.339 1.00 98.12 82 ASP A N 1
ATOM 661 C CA . ASP A 1 82 ? -0.417 6.441 -4.668 1.00 98.12 82 ASP A CA 1
ATOM 662 C C . ASP A 1 82 ? 1.032 6.912 -4.846 1.00 98.12 82 ASP A C 1
ATOM 664 O O . ASP A 1 82 ? 1.747 7.192 -3.861 1.00 98.12 82 ASP A O 1
ATOM 668 N N . ALA A 1 83 ? 1.473 7.007 -6.092 1.00 97.56 83 ALA A N 1
ATOM 669 C CA . ALA A 1 83 ? 2.775 7.510 -6.456 1.00 97.56 83 ALA A CA 1
ATOM 670 C C . ALA A 1 83 ? 2.716 8.424 -7.682 1.00 97.56 83 ALA A C 1
ATOM 672 O O . ALA A 1 83 ? 2.024 8.199 -8.662 1.00 97.56 83 ALA A O 1
ATOM 673 N N . SER A 1 84 ? 3.558 9.453 -7.677 1.00 96.69 84 SER A N 1
ATOM 674 C CA . SER A 1 84 ? 3.621 10.410 -8.778 1.00 96.69 84 SER A CA 1
ATOM 675 C C . SER A 1 84 ? 5.039 10.567 -9.296 1.00 96.69 84 SER A C 1
ATOM 677 O O . SER A 1 84 ? 6.004 10.601 -8.528 1.00 96.69 84 SER A O 1
ATOM 679 N N . LEU A 1 85 ? 5.171 10.710 -10.614 1.00 94.50 85 LEU A N 1
ATOM 680 C CA . LEU A 1 85 ? 6.426 10.999 -11.303 1.00 94.50 85 LEU A CA 1
ATOM 681 C C . LEU A 1 85 ? 6.345 12.369 -11.974 1.00 94.50 85 LEU A C 1
ATOM 683 O O . LEU A 1 85 ? 5.724 12.515 -13.023 1.00 94.50 85 LEU A O 1
ATOM 687 N N . GLN A 1 86 ? 7.038 13.370 -11.427 1.00 84.81 86 G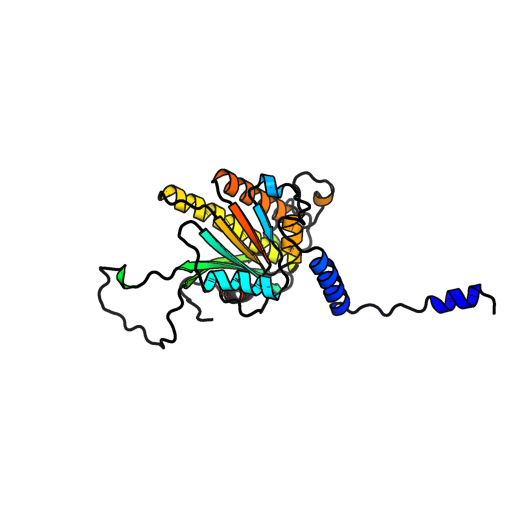LN A N 1
ATOM 688 C CA . GLN A 1 86 ? 7.185 14.666 -12.107 1.00 84.81 86 GLN A CA 1
ATOM 689 C C . GLN A 1 86 ? 8.319 14.673 -13.139 1.00 84.81 86 GLN A C 1
ATOM 691 O O . GLN A 1 86 ? 8.291 15.433 -14.107 1.00 84.81 86 GLN A O 1
ATOM 696 N N . ARG A 1 87 ? 9.348 13.846 -12.928 1.00 78.00 87 ARG A N 1
ATOM 697 C CA . ARG A 1 87 ? 10.496 13.671 -13.827 1.00 78.00 87 ARG A CA 1
ATOM 698 C C . ARG A 1 87 ? 10.934 12.220 -13.770 1.00 78.00 87 ARG A C 1
ATOM 700 O O . ARG A 1 87 ? 10.747 11.562 -12.751 1.00 78.00 87 ARG A O 1
ATOM 707 N N . ALA A 1 88 ? 11.630 11.767 -14.808 1.00 81.56 88 ALA A N 1
ATOM 708 C CA . ALA A 1 88 ? 12.183 10.417 -14.909 1.00 81.56 88 ALA A CA 1
ATOM 709 C C . ALA A 1 88 ? 13.061 9.982 -13.714 1.00 81.56 88 ALA A C 1
ATOM 711 O O . ALA A 1 88 ? 13.459 8.835 -13.658 1.00 81.56 88 ALA A O 1
ATOM 712 N N . GLN A 1 89 ? 13.402 10.856 -12.763 1.00 83.62 89 GLN A N 1
ATOM 713 C CA . GLN A 1 89 ? 14.332 10.566 -11.665 1.00 83.62 89 GLN A CA 1
ATOM 714 C C . GLN A 1 89 ? 13.730 10.755 -10.266 1.00 83.62 89 GLN A C 1
ATOM 716 O O . GLN A 1 89 ? 14.397 10.427 -9.282 1.00 83.62 89 GLN A O 1
ATOM 721 N N . VAL A 1 90 ? 12.513 11.305 -10.167 1.00 91.31 90 VAL A N 1
ATOM 722 C CA . VAL A 1 90 ? 11.918 11.749 -8.901 1.00 91.31 90 VAL A CA 1
ATOM 723 C C . VAL A 1 90 ? 10.495 11.224 -8.774 1.00 91.31 90 VAL A C 1
ATOM 725 O O . VAL A 1 90 ? 9.605 11.671 -9.495 1.00 91.31 90 VAL A O 1
ATOM 728 N N . GLY A 1 91 ? 10.308 10.291 -7.841 1.00 94.81 91 GLY A N 1
ATOM 729 C CA . GLY A 1 91 ? 9.012 9.766 -7.433 1.00 94.81 91 GLY A CA 1
ATOM 730 C C . GLY A 1 91 ? 8.568 10.369 -6.108 1.00 94.81 91 GLY A C 1
ATOM 731 O O . GLY A 1 91 ? 9.333 10.372 -5.144 1.00 94.81 91 GLY A O 1
ATOM 732 N N . GLY A 1 92 ? 7.344 10.872 -6.039 1.00 96.94 92 GLY A N 1
ATOM 733 C CA . GLY A 1 92 ? 6.679 11.181 -4.778 1.00 96.94 92 GLY A CA 1
ATOM 734 C C . GLY A 1 92 ? 5.796 10.013 -4.366 1.00 96.94 92 GLY A C 1
ATOM 735 O O . GLY A 1 92 ? 5.131 9.432 -5.214 1.00 96.94 92 GLY A O 1
ATOM 736 N N . LEU A 1 93 ? 5.818 9.659 -3.083 1.00 97.31 93 LEU A N 1
ATOM 737 C CA . LEU A 1 93 ? 5.026 8.564 -2.520 1.00 97.31 93 LEU A CA 1
ATOM 738 C C . LEU A 1 93 ? 4.045 9.120 -1.490 1.00 97.31 93 LEU A C 1
ATOM 740 O O . LEU A 1 93 ? 4.477 9.833 -0.573 1.00 97.31 93 LEU A O 1
ATOM 744 N N . GLY A 1 94 ? 2.772 8.750 -1.604 1.00 96.69 94 GLY A N 1
ATOM 745 C CA . GLY A 1 94 ? 1.716 9.084 -0.655 1.00 96.69 94 GLY A CA 1
ATOM 746 C C . GLY A 1 94 ? 1.142 7.833 0.005 1.00 96.69 94 GLY A C 1
ATOM 747 O O . GLY A 1 94 ? 0.835 6.854 -0.667 1.00 96.69 94 GLY A O 1
ATOM 748 N N . VAL A 1 95 ? 0.988 7.864 1.332 1.00 97.94 95 VAL A N 1
ATOM 749 C CA . VAL A 1 95 ? 0.181 6.875 2.060 1.00 97.94 95 VAL A CA 1
ATOM 750 C C . VAL A 1 95 ? -0.765 7.596 3.007 1.00 97.94 95 VAL A C 1
ATOM 752 O O . VAL A 1 95 ? -0.334 8.353 3.887 1.00 97.94 95 VAL A O 1
ATOM 755 N N . VAL A 1 96 ? -2.057 7.334 2.847 1.00 97.25 96 VAL A N 1
ATOM 756 C CA . VAL A 1 96 ? -3.138 7.967 3.604 1.00 97.25 96 VAL A CA 1
ATOM 757 C C . VAL A 1 96 ? -3.909 6.911 4.375 1.00 97.25 96 VAL A C 1
ATOM 759 O O . VAL A 1 96 ? -4.372 5.927 3.814 1.00 97.25 96 VAL A O 1
ATOM 762 N N . ARG A 1 97 ? -4.077 7.123 5.677 1.00 97.12 97 ARG A N 1
ATOM 763 C CA . ARG A 1 97 ? -4.917 6.301 6.542 1.00 97.12 97 ARG A CA 1
ATOM 764 C C . ARG A 1 97 ? -6.303 6.921 6.674 1.00 97.12 97 ARG A C 1
ATOM 766 O O . ARG A 1 97 ? -6.419 8.126 6.908 1.00 97.12 97 ARG A O 1
ATOM 773 N N . VAL A 1 98 ? -7.337 6.090 6.592 1.00 96.25 98 VAL A N 1
ATOM 774 C CA . VAL A 1 98 ? -8.704 6.466 6.981 1.00 96.25 98 VAL A CA 1
ATOM 775 C C . VAL A 1 98 ? -8.907 6.105 8.449 1.00 96.25 98 VAL A C 1
ATOM 777 O O . VAL A 1 98 ? -8.627 4.979 8.858 1.00 96.25 98 VAL A O 1
ATOM 780 N N . GLU A 1 99 ? -9.371 7.059 9.251 1.00 94.12 99 GLU A N 1
ATOM 781 C CA . GLU A 1 99 ? -9.646 6.866 10.678 1.00 94.12 99 GLU A CA 1
ATOM 782 C C . GLU A 1 99 ? -11.086 7.300 10.998 1.00 94.12 99 GLU A C 1
ATOM 784 O O . GLU A 1 99 ? -11.574 8.257 10.389 1.00 94.12 99 GLU A O 1
ATOM 789 N N . PRO A 1 100 ? -11.779 6.643 11.946 1.00 92.31 100 PRO A N 1
ATOM 790 C CA . PRO A 1 100 ? -13.087 7.097 12.399 1.00 92.31 100 PRO A CA 1
ATOM 791 C C . PRO A 1 100 ? -12.977 8.487 13.036 1.00 92.31 100 PRO A C 1
ATOM 793 O O . PRO A 1 100 ? -12.009 8.811 13.733 1.00 92.31 100 PRO A O 1
ATOM 796 N N . ARG A 1 101 ? -13.981 9.335 12.803 1.00 87.12 101 ARG A N 1
ATOM 797 C CA . ARG A 1 101 ? -14.102 10.616 13.495 1.00 87.12 101 ARG A CA 1
ATOM 798 C C . ARG A 1 101 ? -14.676 10.354 14.884 1.00 87.12 101 ARG A C 1
ATOM 800 O O . ARG A 1 101 ? -15.819 9.931 15.015 1.00 87.12 101 ARG A O 1
ATOM 807 N N . VAL A 1 102 ? -13.891 10.630 15.920 1.00 78.94 102 VAL A N 1
ATOM 808 C CA . VAL A 1 102 ? -14.380 10.602 17.305 1.00 78.94 102 VAL A CA 1
ATOM 809 C C . VAL A 1 102 ? -15.236 11.856 17.531 1.00 78.94 102 VAL A C 1
ATOM 811 O O . VAL A 1 102 ? -14.735 12.959 17.286 1.00 78.94 102 VAL A O 1
ATOM 814 N N . PRO A 1 103 ? -16.511 11.736 17.953 1.00 72.81 103 PRO A N 1
ATOM 815 C CA . PRO A 1 103 ? -17.342 12.893 18.260 1.00 72.81 103 PRO A CA 1
ATOM 816 C C . PRO A 1 103 ? -16.700 13.767 19.352 1.00 72.81 103 PRO A C 1
ATOM 818 O O . PRO A 1 103 ? -16.127 13.222 20.300 1.00 72.81 103 PRO A O 1
ATOM 821 N N . PRO A 1 104 ? -16.848 15.103 19.291 1.00 64.94 104 PRO A N 1
ATOM 822 C CA . PRO A 1 104 ? -16.293 16.016 20.296 1.00 64.94 104 PRO A CA 1
ATOM 823 C C . PRO A 1 104 ? -16.730 15.706 21.739 1.00 64.94 104 PRO A C 1
ATOM 825 O O . PRO A 1 104 ? -16.002 15.999 22.680 1.00 64.94 104 PRO A O 1
ATOM 828 N N . ALA A 1 105 ? -17.881 15.051 21.934 1.00 54.59 105 ALA A N 1
ATOM 829 C CA . ALA A 1 105 ? -18.433 14.736 23.255 1.00 54.59 105 ALA A CA 1
ATOM 830 C C . ALA A 1 105 ? -17.622 13.705 24.074 1.00 54.59 105 ALA A C 1
ATOM 832 O O . ALA A 1 105 ? -17.853 13.575 25.273 1.00 54.59 105 ALA A O 1
ATOM 833 N N . ALA A 1 106 ? -16.654 13.007 23.465 1.00 53.09 106 ALA A N 1
ATOM 834 C CA . ALA A 1 106 ? -15.703 12.154 24.186 1.00 53.09 106 ALA A CA 1
ATOM 835 C C . ALA A 1 106 ? -14.435 12.907 24.652 1.00 53.09 106 ALA A C 1
ATOM 837 O O . ALA A 1 106 ? -13.588 12.326 25.324 1.00 53.09 106 ALA A O 1
ATOM 838 N N . GLN A 1 107 ? -14.298 14.200 24.327 1.00 52.47 107 GLN A N 1
ATOM 839 C CA . GLN A 1 107 ? -13.241 15.084 24.831 1.00 52.47 107 GLN A CA 1
ATOM 840 C C . GLN A 1 107 ? -13.768 15.929 26.001 1.00 52.47 107 GLN A C 1
ATOM 842 O O . GLN A 1 107 ? -13.791 17.158 25.945 1.00 52.47 107 GLN A O 1
ATOM 847 N N . GLN A 1 108 ? -14.235 15.282 27.072 1.00 45.19 108 GLN A N 1
ATOM 848 C CA . GLN A 1 108 ? -14.570 15.987 28.313 1.00 45.19 108 GLN A CA 1
ATOM 849 C C . GLN A 1 108 ? -13.277 16.545 28.931 1.00 45.19 108 GLN A C 1
ATOM 851 O O . GLN A 1 108 ? -12.519 15.816 29.565 1.00 45.19 108 GLN A O 1
ATOM 856 N N . GLY A 1 109 ? -13.002 17.831 28.687 1.00 57.06 109 GLY A N 1
ATOM 857 C CA . GLY A 1 109 ? -11.877 18.561 29.282 1.00 57.06 109 GLY A CA 1
ATOM 858 C C . GLY A 1 109 ? -11.239 19.654 28.416 1.00 57.06 109 GLY A C 1
ATOM 859 O O . GLY A 1 109 ? -10.386 20.379 28.921 1.00 57.06 109 GLY A O 1
ATOM 860 N N . ALA A 1 110 ? -11.614 19.807 27.140 1.00 50.75 110 ALA A N 1
ATOM 861 C CA . ALA A 1 110 ? -11.035 20.851 26.290 1.00 50.75 110 ALA A CA 1
ATOM 862 C C . ALA A 1 110 ? -11.735 22.207 26.496 1.00 50.75 110 ALA A C 1
ATOM 864 O O . ALA A 1 110 ? -12.933 22.355 26.255 1.00 50.75 110 ALA A O 1
ATOM 865 N N . THR A 1 111 ? -10.963 23.194 26.950 1.00 49.03 111 THR A N 1
ATOM 866 C CA . THR A 1 111 ? -11.366 24.587 27.176 1.00 49.03 111 THR A CA 1
ATOM 867 C C . THR A 1 111 ? -11.992 25.199 25.911 1.00 49.03 111 THR A C 1
ATOM 869 O O . THR A 1 111 ? -11.394 25.102 24.836 1.00 49.03 111 THR A O 1
ATOM 872 N N . PRO A 1 112 ? -13.165 25.853 25.997 1.00 44.22 112 PRO A N 1
ATOM 873 C CA . PRO A 1 112 ? -13.808 26.477 24.846 1.00 44.22 112 PRO A CA 1
ATOM 874 C C . PRO A 1 112 ? -13.029 27.738 24.453 1.00 44.22 112 PRO A C 1
ATOM 876 O O . PRO A 1 112 ? -13.091 28.754 25.141 1.00 44.22 112 PRO A O 1
ATOM 879 N N . GLY A 1 113 ? -12.254 27.674 23.371 1.00 48.81 113 GLY A N 1
ATOM 880 C CA . GLY A 1 113 ? -11.420 28.808 22.980 1.00 48.81 113 GLY A CA 1
ATOM 881 C C . GLY A 1 113 ? -10.682 28.652 21.657 1.00 48.81 113 GLY A C 1
ATOM 882 O O . GLY A 1 113 ? -9.466 28.773 21.640 1.00 48.81 113 GLY A O 1
ATOM 883 N N . ALA A 1 114 ? -11.397 28.387 20.564 1.00 43.19 114 ALA A N 1
ATOM 884 C CA . ALA A 1 114 ? -11.028 28.832 19.215 1.00 43.19 114 ALA A CA 1
ATOM 885 C C . ALA A 1 114 ? -12.200 28.543 18.271 1.00 43.19 114 ALA A C 1
ATOM 887 O O . ALA A 1 114 ? -12.619 27.395 18.131 1.00 43.19 114 ALA A O 1
ATOM 888 N N . ALA A 1 115 ? -12.749 29.596 17.670 1.00 43.66 115 ALA A N 1
ATOM 889 C CA . ALA A 1 115 ? -13.813 29.507 16.684 1.00 43.66 115 ALA A CA 1
ATOM 890 C C . ALA A 1 115 ? -13.325 28.734 15.447 1.00 43.66 115 ALA A C 1
ATOM 892 O O . ALA A 1 115 ? -12.316 29.088 14.836 1.00 43.66 115 ALA A O 1
ATOM 893 N N . ASP A 1 116 ? -14.044 27.665 15.113 1.00 42.47 116 ASP A N 1
ATOM 894 C CA . ASP A 1 116 ? -13.869 26.883 13.892 1.00 42.47 116 ASP A CA 1
ATOM 895 C C . ASP A 1 116 ? -14.610 27.619 12.763 1.00 42.47 116 ASP A C 1
ATOM 897 O O . ASP A 1 116 ? -15.803 27.417 12.525 1.00 42.47 116 ASP A O 1
ATOM 901 N N . ASP A 1 117 ? -13.919 28.564 12.124 1.00 43.00 117 ASP A N 1
ATOM 902 C CA . ASP A 1 117 ? -14.426 29.274 10.953 1.00 43.00 117 ASP A CA 1
ATOM 903 C C . ASP A 1 117 ? -14.441 28.329 9.743 1.00 43.00 117 ASP A C 1
ATOM 905 O O . ASP A 1 117 ? -13.431 28.099 9.074 1.00 43.00 117 ASP A O 1
ATOM 909 N N . GLY A 1 118 ? -15.628 27.819 9.414 1.00 40.31 118 GLY A N 1
ATOM 910 C CA . GLY A 1 118 ? -15.952 27.513 8.024 1.00 40.31 118 GLY A CA 1
ATOM 911 C C . GLY A 1 118 ? -16.763 26.248 7.779 1.00 40.31 118 GLY A C 1
ATOM 912 O O . GLY A 1 118 ? -16.206 25.189 7.481 1.00 40.31 118 GLY A O 1
ATOM 913 N N . GLY A 1 119 ? -18.085 26.426 7.719 1.00 39.50 119 GLY A N 1
ATOM 914 C CA . GLY A 1 119 ? -18.941 25.795 6.708 1.00 39.50 119 GLY A CA 1
ATOM 915 C C . GLY A 1 119 ? -19.215 24.307 6.893 1.00 39.50 119 GLY A C 1
ATOM 916 O O . GLY A 1 119 ? -18.656 23.468 6.187 1.00 39.50 119 GLY A O 1
ATOM 917 N N . ASP A 1 120 ? -20.135 24.013 7.804 1.00 52.62 120 ASP A N 1
ATOM 918 C CA . ASP A 1 120 ? -20.702 22.696 8.056 1.00 52.62 120 ASP A CA 1
ATOM 919 C C . ASP A 1 120 ? -21.665 22.286 6.921 1.00 52.62 120 ASP A C 1
ATOM 921 O O . ASP A 1 120 ? -22.757 22.833 6.756 1.00 52.62 120 ASP A O 1
ATOM 925 N N . LYS A 1 121 ? -21.248 21.312 6.107 1.00 42.91 121 LYS A N 1
ATOM 926 C CA . LYS A 1 121 ? -22.151 20.435 5.349 1.00 42.91 121 LYS A CA 1
ATOM 927 C C . LYS A 1 121 ? -21.715 19.002 5.623 1.00 42.91 121 LYS A C 1
ATOM 929 O O . LYS A 1 121 ? -20.791 18.504 4.989 1.00 42.91 121 LYS A O 1
ATOM 934 N N . ALA A 1 122 ? -22.396 18.388 6.588 1.00 47.94 122 ALA A N 1
ATOM 935 C CA . ALA A 1 122 ? -22.231 17.014 7.046 1.00 47.94 122 ALA A CA 1
ATOM 936 C C . ALA A 1 122 ? -20.800 16.682 7.494 1.00 47.94 122 ALA A C 1
ATOM 938 O O . ALA A 1 122 ? -19.949 16.267 6.707 1.00 47.94 122 ALA A O 1
ATOM 939 N N . SER A 1 123 ? -20.560 16.805 8.801 1.00 57.47 123 SER A N 1
ATOM 940 C CA . SER A 1 123 ? -19.450 16.155 9.498 1.00 57.47 123 SER A CA 1
ATOM 941 C C . SER A 1 123 ? -19.247 14.721 8.980 1.00 57.47 123 SER A C 1
ATOM 943 O O . SER A 1 123 ? -19.964 13.801 9.376 1.00 57.47 123 SER A O 1
ATOM 945 N N . LYS A 1 124 ? -18.262 14.517 8.101 1.00 73.94 124 LYS A N 1
ATOM 946 C CA . LYS A 1 124 ? -17.938 13.187 7.582 1.00 73.94 124 LYS A CA 1
ATOM 947 C C . LYS A 1 124 ? -17.583 12.255 8.742 1.00 73.94 124 LYS A C 1
ATOM 949 O O . LYS A 1 124 ? -16.906 12.668 9.684 1.00 73.94 124 LYS A O 1
ATOM 954 N N . ALA A 1 125 ? -18.026 11.002 8.657 1.00 87.06 125 ALA A N 1
ATOM 955 C CA . ALA A 1 125 ? -17.800 9.978 9.681 1.00 87.06 125 ALA A CA 1
ATOM 956 C C . ALA A 1 125 ? -16.313 9.618 9.872 1.00 87.06 125 ALA A C 1
ATOM 958 O O . ALA A 1 125 ? -15.961 8.935 10.830 1.00 87.06 125 ALA A O 1
ATOM 959 N N . TYR A 1 126 ? -15.432 10.085 8.984 1.00 91.50 126 TYR A N 1
ATOM 960 C CA . TYR A 1 126 ? -14.009 9.774 8.961 1.00 91.50 126 TYR A CA 1
ATOM 961 C C . TYR A 1 126 ? -13.129 11.027 8.973 1.00 91.50 126 TYR A C 1
ATOM 963 O O . TYR A 1 126 ? -13.562 12.132 8.640 1.00 91.50 126 TYR A O 1
ATOM 971 N N . ARG A 1 127 ? -11.847 10.817 9.276 1.00 91.75 127 ARG A N 1
ATOM 972 C CA . ARG A 1 127 ? -10.741 11.735 8.992 1.00 91.75 127 ARG A CA 1
ATOM 973 C C . ARG A 1 127 ? -9.685 11.036 8.136 1.00 91.75 127 ARG A C 1
ATOM 975 O O . ARG A 1 127 ? -9.492 9.826 8.244 1.00 91.75 127 ARG A O 1
ATOM 982 N N . LEU A 1 128 ? -9.003 11.807 7.294 1.00 93.12 128 LEU A N 1
ATOM 983 C CA . LEU A 1 128 ? -7.866 11.337 6.504 1.00 93.12 128 LEU A CA 1
ATOM 984 C C . LEU A 1 128 ? -6.572 11.784 7.177 1.00 93.12 128 LEU A C 1
ATOM 986 O O . LEU A 1 128 ? -6.405 12.965 7.483 1.00 93.12 128 LEU A O 1
ATOM 990 N N . LYS A 1 129 ? -5.656 10.845 7.399 1.00 93.50 129 LYS A N 1
ATOM 991 C CA . LYS A 1 129 ? -4.351 11.101 8.004 1.00 93.50 129 LYS A CA 1
ATOM 992 C C . LYS A 1 129 ? -3.256 10.677 7.041 1.00 93.50 129 LYS A C 1
ATOM 994 O O . LYS A 1 129 ? -3.114 9.496 6.746 1.00 93.50 129 LYS A O 1
ATOM 999 N N . VAL A 1 130 ? -2.440 11.623 6.588 1.00 94.62 130 VAL A N 1
ATOM 1000 C CA . VAL A 1 130 ? -1.237 11.298 5.812 1.00 94.62 130 VAL A CA 1
ATOM 1001 C C . VAL A 1 130 ? -0.214 10.669 6.752 1.00 94.62 130 VAL A C 1
ATOM 1003 O O . VAL A 1 130 ? 0.283 11.326 7.666 1.00 94.62 130 VAL A O 1
ATOM 1006 N N . VAL A 1 131 ? 0.065 9.383 6.555 1.00 95.62 131 VAL A N 1
ATOM 1007 C CA . VAL A 1 131 ? 0.989 8.600 7.393 1.00 95.62 131 VAL A CA 1
ATOM 1008 C C . VAL A 1 131 ? 2.350 8.418 6.732 1.00 95.62 131 VAL A C 1
ATOM 1010 O O . VAL A 1 131 ? 3.330 8.098 7.401 1.00 95.62 131 VAL A O 1
ATOM 1013 N N . THR A 1 132 ? 2.449 8.646 5.423 1.00 94.75 132 THR A N 1
ATOM 1014 C CA . THR A 1 132 ? 3.727 8.744 4.717 1.00 94.75 132 THR A CA 1
ATOM 1015 C C . THR A 1 132 ? 3.626 9.742 3.573 1.00 94.75 132 THR A C 1
ATOM 1017 O O . THR A 1 132 ? 2.669 9.736 2.805 1.00 94.75 132 THR A O 1
ATOM 1020 N N . SER A 1 133 ? 4.657 10.571 3.458 1.00 94.88 133 SER A N 1
ATOM 1021 C CA . SER A 1 133 ? 4.900 11.488 2.350 1.00 94.88 133 SER A CA 1
ATOM 1022 C C . SER A 1 133 ? 6.411 11.537 2.132 1.00 94.88 133 SER A C 1
ATOM 1024 O O . SER A 1 133 ? 7.154 12.116 2.925 1.00 94.88 133 SER A O 1
ATOM 1026 N N . SER A 1 134 ? 6.916 10.821 1.127 1.00 95.19 134 SER A N 1
ATOM 1027 C CA . SER A 1 134 ? 8.369 10.659 0.975 1.00 95.19 134 SER A CA 1
ATOM 1028 C C . SER A 1 134 ? 8.827 10.645 -0.469 1.00 95.19 134 SER A C 1
ATOM 1030 O O . SER A 1 134 ? 8.118 10.174 -1.353 1.00 95.19 134 SER A O 1
ATOM 1032 N N . LEU A 1 135 ? 10.032 11.168 -0.684 1.00 95.56 135 LEU A N 1
ATOM 1033 C CA . LEU A 1 135 ? 10.684 11.180 -1.982 1.00 95.56 135 LEU A CA 1
ATOM 1034 C C . LEU A 1 135 ? 11.384 9.842 -2.232 1.00 95.56 135 LEU A C 1
ATOM 1036 O O . LEU A 1 135 ? 12.151 9.357 -1.394 1.00 95.56 135 LEU A O 1
ATOM 1040 N N . PHE A 1 136 ? 11.191 9.283 -3.418 1.00 95.62 136 PHE A N 1
ATOM 1041 C CA . PHE A 1 136 ? 11.946 8.155 -3.930 1.00 95.62 136 PHE A CA 1
ATOM 1042 C C . PHE A 1 136 ? 12.763 8.576 -5.145 1.00 95.62 136 PHE A C 1
ATOM 1044 O O . PHE A 1 136 ? 12.274 9.232 -6.059 1.00 95.62 136 PHE A O 1
ATOM 1051 N N . LEU A 1 137 ? 14.040 8.218 -5.129 1.00 95.00 137 LEU A N 1
ATOM 1052 C CA . LEU A 1 137 ? 15.016 8.578 -6.146 1.00 95.00 137 LEU A CA 1
ATOM 1053 C C . LEU A 1 137 ? 15.724 7.306 -6.586 1.00 95.00 137 LEU A C 1
ATOM 1055 O O . LEU A 1 137 ? 15.898 6.399 -5.775 1.00 95.00 137 LEU A O 1
ATOM 1059 N N . ALA A 1 138 ? 16.224 7.261 -7.820 1.00 93.06 138 ALA A N 1
ATOM 1060 C CA . ALA A 1 138 ? 16.951 6.086 -8.315 1.00 93.06 138 ALA A CA 1
ATOM 1061 C C . ALA A 1 138 ? 18.139 5.692 -7.407 1.00 93.06 138 ALA A C 1
ATOM 1063 O O . ALA A 1 138 ? 18.420 4.511 -7.231 1.00 93.06 138 ALA A O 1
ATOM 1064 N N . ARG A 1 139 ? 18.783 6.671 -6.751 1.00 92.81 139 ARG A N 1
ATOM 1065 C CA . ARG A 1 139 ? 19.863 6.443 -5.769 1.00 92.81 139 ARG A CA 1
ATOM 1066 C C . ARG A 1 139 ? 19.419 5.769 -4.464 1.00 92.81 139 ARG A C 1
ATOM 1068 O O . ARG A 1 139 ? 20.268 5.367 -3.684 1.00 92.81 139 ARG A O 1
ATOM 1075 N N . HIS A 1 140 ? 18.115 5.691 -4.196 1.00 93.88 140 HIS A N 1
ATOM 1076 C CA . HIS A 1 140 ? 17.561 4.977 -3.041 1.00 93.88 140 HIS A CA 1
ATOM 1077 C C . HIS A 1 140 ? 17.371 3.480 -3.321 1.00 93.88 140 HIS A C 1
ATOM 1079 O O . HIS A 1 140 ? 16.989 2.740 -2.415 1.00 93.88 140 HIS A O 1
ATOM 1085 N N . ARG A 1 141 ? 17.599 3.018 -4.559 1.00 93.00 141 ARG A N 1
ATOM 1086 C CA . ARG A 1 141 ? 17.602 1.586 -4.862 1.00 93.00 141 ARG A CA 1
ATOM 1087 C C . ARG A 1 141 ? 18.722 0.898 -4.081 1.00 93.00 141 ARG A C 1
ATOM 1089 O O . ARG A 1 141 ? 19.823 1.444 -4.004 1.00 93.00 141 ARG A O 1
ATOM 1096 N N . PRO A 1 142 ? 18.469 -0.298 -3.531 1.00 89.88 142 PRO A N 1
ATOM 1097 C CA . PRO A 1 142 ? 19.519 -1.056 -2.875 1.00 89.88 142 PRO A CA 1
ATOM 1098 C C . PRO A 1 142 ? 20.584 -1.487 -3.894 1.00 89.88 142 PRO A C 1
ATOM 1100 O O . PRO A 1 142 ? 20.335 -1.542 -5.104 1.00 89.88 142 PRO A O 1
ATOM 1103 N N . SER A 1 143 ? 21.788 -1.7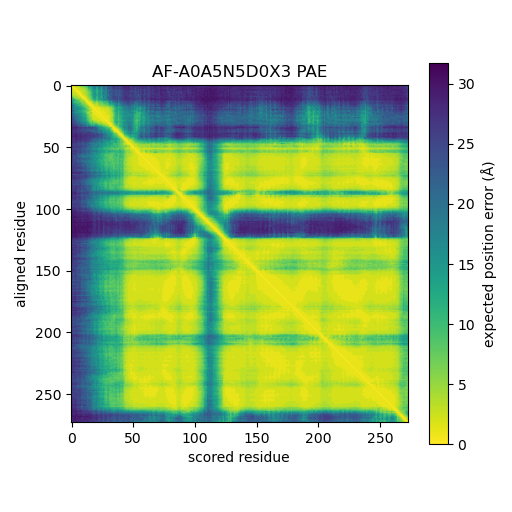88 -3.409 1.00 86.88 143 SER A N 1
ATOM 1104 C CA . SER A 1 143 ? 22.931 -2.163 -4.253 1.00 86.88 143 SER A CA 1
ATOM 1105 C C . SER A 1 143 ? 22.667 -3.421 -5.091 1.00 86.88 143 SER A C 1
ATOM 1107 O O . SER A 1 143 ? 23.161 -3.518 -6.219 1.00 86.88 143 SER A O 1
ATOM 1109 N N . ASP A 1 144 ? 21.835 -4.336 -4.588 1.00 83.25 144 ASP A N 1
ATOM 1110 C CA . ASP A 1 144 ? 21.393 -5.568 -5.251 1.00 83.25 144 ASP A CA 1
ATOM 1111 C C . ASP A 1 144 ? 20.255 -5.355 -6.269 1.00 83.25 144 ASP A C 1
ATOM 1113 O O . ASP A 1 144 ? 19.855 -6.297 -6.949 1.00 83.25 144 ASP A O 1
ATOM 1117 N N . CYS A 1 145 ? 19.742 -4.129 -6.440 1.00 87.31 145 CYS A N 1
ATOM 1118 C CA . CYS A 1 145 ? 18.706 -3.855 -7.434 1.00 87.31 145 CYS A CA 1
ATOM 1119 C C . CYS A 1 145 ? 19.242 -4.084 -8.863 1.00 87.31 145 CYS A C 1
ATOM 1121 O O . CYS A 1 145 ? 20.270 -3.497 -9.228 1.00 87.31 145 CYS A O 1
ATOM 1123 N N . PRO A 1 146 ? 18.550 -4.872 -9.711 1.00 86.38 146 PRO A N 1
ATOM 1124 C CA . PRO A 1 146 ? 18.984 -5.134 -11.085 1.00 86.38 146 PRO A CA 1
ATOM 1125 C C . PRO A 1 146 ? 18.863 -3.901 -11.999 1.00 86.38 146 PRO A C 1
ATOM 1127 O O . PRO A 1 146 ? 19.510 -3.833 -13.043 1.00 86.38 146 PRO A O 1
ATOM 1130 N N . ILE A 1 147 ? 18.059 -2.900 -11.621 1.00 88.19 147 ILE A N 1
ATOM 1131 C CA . ILE A 1 147 ? 17.853 -1.680 -12.408 1.00 88.19 147 ILE A CA 1
ATOM 1132 C C . ILE A 1 147 ? 18.969 -0.675 -12.101 1.00 88.19 147 ILE A C 1
ATOM 1134 O O . ILE A 1 147 ? 18.927 0.046 -11.102 1.00 88.19 147 ILE A O 1
ATOM 1138 N N . LYS A 1 148 ? 19.957 -0.589 -12.996 1.00 88.56 148 LYS A N 1
ATOM 1139 C CA . LYS A 1 148 ? 21.097 0.336 -12.857 1.00 88.56 148 LYS A CA 1
ATOM 1140 C C . LYS A 1 148 ? 20.904 1.694 -13.540 1.00 88.56 148 LYS A C 1
ATOM 1142 O O . LYS A 1 148 ? 21.659 2.621 -13.271 1.00 88.56 148 LYS A O 1
ATOM 1147 N N . VAL A 1 149 ? 19.893 1.841 -14.399 1.00 89.94 149 VAL A N 1
ATOM 1148 C CA . VAL A 1 149 ? 19.624 3.113 -15.092 1.00 89.94 149 VAL A CA 1
ATOM 1149 C C . VAL A 1 149 ? 19.109 4.170 -14.110 1.00 89.94 149 VAL A C 1
ATOM 1151 O O . VAL A 1 149 ? 18.249 3.842 -13.302 1.00 89.94 149 VAL A O 1
ATOM 1154 N N . PRO A 1 150 ? 19.534 5.443 -14.168 1.00 89.44 150 PRO A N 1
ATOM 1155 C CA . PRO A 1 150 ? 19.116 6.482 -13.220 1.00 89.44 150 PRO A CA 1
ATOM 1156 C C . PRO A 1 150 ? 17.710 7.028 -13.528 1.00 89.44 150 PRO A C 1
ATOM 1158 O O . PRO A 1 150 ? 17.455 8.219 -13.375 1.00 89.44 150 PRO A O 1
ATOM 1161 N N . VAL A 1 151 ? 16.814 6.166 -14.013 1.00 93.44 151 VAL A N 1
ATOM 1162 C CA . VAL A 1 151 ? 15.447 6.487 -14.413 1.00 93.44 151 VAL A CA 1
ATOM 1163 C C . VAL A 1 151 ? 14.487 5.582 -13.654 1.00 93.44 151 VAL A C 1
ATOM 1165 O O . VAL A 1 151 ? 14.633 4.361 -13.706 1.00 93.44 151 VAL A O 1
ATOM 1168 N N . LEU A 1 152 ? 13.549 6.191 -12.937 1.00 94.56 152 LEU A N 1
ATOM 1169 C CA . LEU A 1 152 ? 12.383 5.561 -12.333 1.00 94.56 152 LEU A CA 1
ATOM 1170 C C . LEU A 1 152 ? 11.294 5.390 -13.394 1.00 94.56 152 LEU A C 1
ATOM 1172 O O . LEU A 1 152 ? 11.133 6.244 -14.270 1.00 94.56 152 LEU A O 1
ATOM 1176 N N . ASP A 1 153 ? 10.521 4.319 -13.285 1.00 94.25 153 ASP A N 1
ATOM 1177 C CA . ASP A 1 153 ? 9.254 4.192 -14.001 1.00 94.25 153 ASP A CA 1
ATOM 1178 C C . ASP A 1 153 ? 8.071 4.183 -13.036 1.00 94.25 153 ASP A C 1
ATOM 1180 O O . ASP A 1 153 ? 8.248 4.075 -11.822 1.00 94.25 153 ASP A O 1
ATOM 1184 N N . SER A 1 154 ? 6.873 4.393 -13.594 1.00 94.12 154 SER A N 1
ATOM 1185 C CA . SER A 1 154 ? 5.641 4.548 -12.811 1.00 94.12 154 SER A CA 1
ATOM 1186 C C . SER A 1 154 ? 5.421 3.321 -11.941 1.00 94.12 154 SER A C 1
ATOM 1188 O O . SER A 1 154 ? 5.312 3.446 -10.733 1.00 94.12 154 SER A O 1
ATOM 1190 N N . GLU A 1 155 ? 5.515 2.124 -12.508 1.00 95.69 155 GLU A N 1
ATOM 1191 C CA . GLU A 1 155 ? 5.272 0.905 -11.746 1.00 95.69 155 GLU A CA 1
ATOM 1192 C C . GLU A 1 155 ? 6.246 0.709 -10.570 1.00 95.69 155 GLU A C 1
ATOM 1194 O O . GLU A 1 155 ? 5.844 0.246 -9.505 1.00 95.69 155 GLU A O 1
ATOM 1199 N N . GLU A 1 156 ? 7.516 1.097 -10.722 1.00 96.19 156 GLU A N 1
ATOM 1200 C CA . GLU A 1 156 ? 8.486 1.065 -9.626 1.00 96.19 156 GLU A CA 1
ATOM 1201 C C . GLU A 1 156 ? 8.083 1.966 -8.454 1.00 96.19 156 GLU A C 1
ATOM 1203 O O . GLU A 1 156 ? 8.229 1.566 -7.296 1.00 96.19 156 GLU A O 1
ATOM 1208 N N . VAL A 1 157 ? 7.607 3.184 -8.738 1.00 97.06 157 VAL A N 1
ATOM 1209 C CA . VAL A 1 157 ? 7.208 4.120 -7.679 1.00 97.06 157 VAL A CA 1
ATOM 1210 C C . VAL A 1 157 ? 5.893 3.709 -7.026 1.00 97.06 157 VAL A C 1
ATOM 1212 O O . VAL A 1 157 ? 5.791 3.824 -5.808 1.00 97.06 157 VAL A O 1
ATOM 1215 N N . GLU A 1 158 ? 4.960 3.131 -7.783 1.00 97.75 158 GLU A N 1
ATOM 1216 C CA . GLU A 1 158 ? 3.709 2.579 -7.246 1.00 97.75 158 GLU A CA 1
ATOM 1217 C C . GLU A 1 158 ? 3.982 1.428 -6.275 1.00 97.75 158 GLU A C 1
ATOM 1219 O O . GLU A 1 158 ? 3.565 1.452 -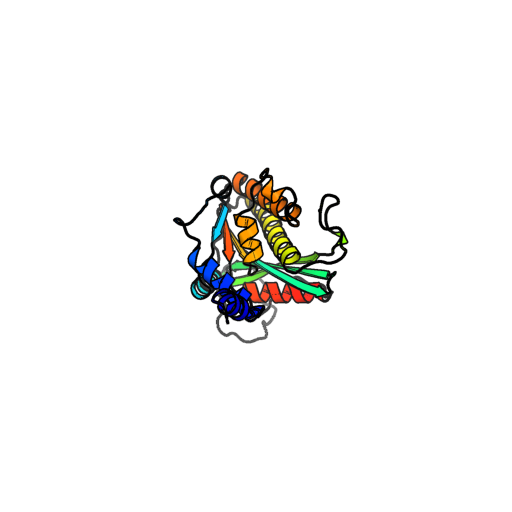5.117 1.00 97.75 158 GLU A O 1
ATOM 1224 N N . LEU A 1 159 ? 4.805 0.456 -6.688 1.00 97.75 159 LEU A N 1
ATOM 1225 C CA . LEU A 1 159 ? 5.216 -0.647 -5.815 1.00 97.75 159 LEU A CA 1
ATOM 1226 C C . LEU A 1 159 ? 5.977 -0.149 -4.577 1.00 97.75 159 LEU A C 1
ATOM 1228 O O . LEU A 1 159 ? 5.920 -0.762 -3.508 1.00 97.75 159 LEU A O 1
ATOM 1232 N N . MET A 1 160 ? 6.711 0.960 -4.695 1.00 97.88 160 MET A N 1
ATOM 1233 C CA . MET A 1 160 ? 7.369 1.578 -3.550 1.00 97.88 160 MET A CA 1
ATOM 1234 C C . MET A 1 160 ? 6.362 2.239 -2.595 1.00 97.88 160 MET A C 1
ATOM 1236 O O . MET A 1 160 ? 6.568 2.163 -1.382 1.00 97.88 160 MET A O 1
ATOM 1240 N N . ALA A 1 161 ? 5.285 2.853 -3.094 1.00 98.25 161 ALA A N 1
ATOM 1241 C CA . ALA A 1 161 ? 4.201 3.379 -2.263 1.00 98.25 161 ALA A CA 1
ATOM 1242 C C . ALA A 1 161 ? 3.484 2.248 -1.507 1.00 98.25 161 ALA A C 1
ATOM 1244 O O . ALA A 1 161 ? 3.318 2.342 -0.286 1.00 98.25 161 ALA A O 1
ATOM 1245 N N . ASP A 1 162 ? 3.203 1.128 -2.178 1.00 98.19 162 ASP A N 1
ATOM 1246 C CA . ASP A 1 162 ? 2.694 -0.090 -1.537 1.00 98.19 162 ASP A CA 1
ATOM 1247 C C . ASP A 1 162 ? 3.640 -0.571 -0.432 1.00 98.19 162 ASP A C 1
ATOM 1249 O O . ASP A 1 162 ? 3.229 -0.764 0.716 1.00 98.19 162 ASP A O 1
ATOM 1253 N N . LEU A 1 163 ? 4.943 -0.674 -0.718 1.00 98.12 163 LEU A N 1
ATOM 1254 C CA . LEU A 1 163 ? 5.935 -1.047 0.291 1.00 98.12 163 LEU A CA 1
ATOM 1255 C C . LEU A 1 163 ? 5.939 -0.087 1.494 1.00 98.12 163 LEU A C 1
ATOM 1257 O O . LEU A 1 163 ? 6.127 -0.526 2.633 1.00 98.12 163 LEU A O 1
ATOM 1261 N N . LYS A 1 164 ? 5.731 1.218 1.285 1.00 98.25 164 LYS A N 1
ATOM 1262 C CA . LYS A 1 164 ? 5.611 2.181 2.390 1.00 98.25 164 LYS A CA 1
ATOM 1263 C C . LYS A 1 164 ? 4.371 1.921 3.240 1.00 98.25 164 LYS A C 1
ATOM 1265 O O . LYS A 1 164 ? 4.493 1.973 4.464 1.00 98.25 164 LYS A O 1
ATOM 1270 N N . ALA A 1 165 ? 3.233 1.580 2.639 1.00 98.62 165 ALA A N 1
ATOM 1271 C CA . ALA A 1 165 ? 2.040 1.194 3.389 1.00 98.62 165 ALA A CA 1
ATOM 1272 C C . ALA A 1 165 ? 2.264 -0.073 4.219 1.00 98.62 165 ALA A C 1
ATOM 1274 O O . ALA A 1 165 ? 1.936 -0.083 5.404 1.00 98.62 165 ALA A O 1
ATOM 1275 N N . PHE A 1 166 ? 2.906 -1.098 3.653 1.00 98.50 166 PHE A N 1
ATOM 1276 C CA . PHE A 1 166 ? 3.279 -2.309 4.390 1.00 98.50 166 PHE A CA 1
ATOM 1277 C C . PHE A 1 166 ? 4.212 -2.009 5.574 1.00 98.50 166 PHE A C 1
ATOM 1279 O O . PHE A 1 166 ? 3.967 -2.468 6.690 1.00 98.50 166 PHE A O 1
ATOM 1286 N N . LYS A 1 167 ? 5.251 -1.189 5.366 1.00 98.44 167 LYS A N 1
ATOM 1287 C CA . LYS A 1 167 ? 6.175 -0.783 6.441 1.00 98.44 167 LYS A CA 1
ATOM 1288 C C . LYS A 1 167 ? 5.465 0.009 7.540 1.00 98.44 167 LYS A C 1
ATOM 1290 O O . LYS A 1 167 ? 5.700 -0.257 8.719 1.00 98.44 167 LYS A O 1
ATOM 1295 N N . TYR A 1 168 ? 4.588 0.944 7.171 1.00 98.44 168 TYR A N 1
ATOM 1296 C CA . TYR A 1 168 ? 3.774 1.682 8.137 1.00 98.44 168 TYR A CA 1
ATOM 1297 C C . TYR A 1 168 ? 2.835 0.748 8.910 1.00 98.44 168 TYR A C 1
ATOM 1299 O O . TYR A 1 168 ? 2.756 0.853 10.130 1.00 98.44 168 TYR A O 1
ATOM 1307 N N . ALA A 1 169 ? 2.172 -0.195 8.234 1.00 98.50 169 ALA A N 1
ATOM 1308 C CA . ALA A 1 169 ? 1.288 -1.163 8.875 1.00 98.50 169 ALA A CA 1
ATOM 1309 C C . ALA A 1 169 ? 2.031 -2.011 9.918 1.00 98.50 169 ALA A C 1
ATOM 1311 O O . ALA A 1 169 ? 1.545 -2.134 11.039 1.00 98.50 169 ALA A O 1
ATOM 1312 N N . CYS A 1 170 ? 3.224 -2.528 9.596 1.00 98.56 170 CYS A N 1
ATOM 1313 C CA . CYS A 1 170 ? 4.071 -3.239 10.560 1.00 98.56 170 CYS A CA 1
ATOM 1314 C C . CYS A 1 170 ? 4.334 -2.391 11.813 1.00 98.56 170 CYS A C 1
ATOM 1316 O O . CYS A 1 170 ? 4.061 -2.837 12.926 1.00 98.56 170 CYS A O 1
ATOM 1318 N N . TYR A 1 171 ? 4.812 -1.157 11.622 1.00 98.38 171 TYR A N 1
ATOM 1319 C CA . TYR A 1 171 ? 5.108 -0.234 12.719 1.00 98.38 171 TYR A CA 1
ATOM 1320 C C . TYR A 1 171 ? 3.868 0.079 13.570 1.00 98.38 171 TYR A C 1
ATOM 1322 O O . TYR A 1 171 ? 3.915 0.014 14.797 1.00 98.38 171 TYR A O 1
ATOM 1330 N N . GLU A 1 172 ? 2.742 0.401 12.932 1.00 98.00 172 GLU A N 1
ATOM 1331 C CA . GLU A 1 172 ? 1.507 0.764 13.624 1.00 98.00 172 GLU A CA 1
ATOM 1332 C C . GLU A 1 172 ? 0.938 -0.421 14.413 1.00 98.00 172 GLU A C 1
ATOM 1334 O O . GLU A 1 172 ? 0.507 -0.238 15.550 1.00 98.00 172 GLU A O 1
ATOM 1339 N N . VAL A 1 173 ? 0.958 -1.636 13.856 1.00 98.31 173 VAL A N 1
ATOM 1340 C CA . VAL A 1 173 ? 0.504 -2.847 14.559 1.00 98.31 173 VAL A CA 1
ATOM 1341 C C . VAL A 1 173 ? 1.354 -3.098 15.803 1.00 98.31 173 VAL A C 1
ATOM 1343 O O . VAL A 1 173 ? 0.797 -3.336 16.874 1.00 98.31 173 VAL A O 1
ATOM 1346 N N . GLU A 1 174 ? 2.679 -2.993 15.699 1.00 98.19 174 GLU A N 1
ATOM 1347 C CA . GLU A 1 174 ? 3.581 -3.137 16.848 1.00 98.19 174 GLU A CA 1
ATOM 1348 C C . GLU A 1 174 ? 3.318 -2.066 17.912 1.00 98.19 174 GLU A C 1
ATOM 1350 O O . GLU A 1 174 ? 3.172 -2.384 19.094 1.00 98.19 174 GLU A O 1
ATOM 1355 N N . ALA A 1 175 ? 3.175 -0.806 17.494 1.00 97.69 175 ALA A N 1
ATOM 1356 C CA . ALA A 1 175 ? 2.866 0.302 18.389 1.00 97.69 175 ALA A CA 1
ATOM 1357 C C . ALA A 1 175 ? 1.485 0.158 19.049 1.00 97.69 175 ALA A C 1
ATOM 1359 O O . ALA A 1 175 ? 1.271 0.617 20.167 1.00 97.69 175 ALA A O 1
ATOM 1360 N N . ARG A 1 176 ? 0.496 -0.426 18.367 1.00 97.12 176 ARG A N 1
ATOM 1361 C CA . ARG A 1 176 ? -0.821 -0.732 18.948 1.00 97.12 176 ARG A CA 1
ATOM 1362 C C . ARG A 1 176 ? -0.726 -1.874 19.956 1.00 97.12 176 ARG A C 1
ATOM 1364 O O . ARG A 1 176 ? -1.229 -1.724 21.067 1.00 97.12 176 ARG A O 1
ATOM 1371 N N . LYS A 1 177 ? -0.008 -2.947 19.619 1.00 96.62 177 LYS A N 1
ATOM 1372 C CA . LYS A 1 177 ? 0.221 -4.093 20.507 1.00 96.62 177 LYS A CA 1
ATOM 1373 C C . LYS A 1 177 ? 0.899 -3.678 21.815 1.00 96.62 177 LYS A C 1
ATOM 1375 O O . LYS A 1 177 ? 0.461 -4.107 22.877 1.00 96.62 177 LYS A O 1
ATOM 1380 N N . SER A 1 178 ? 1.905 -2.801 21.766 1.00 97.19 178 SER A N 1
ATOM 1381 C CA . SER A 1 178 ? 2.571 -2.294 22.980 1.00 97.19 178 SER A CA 1
ATOM 1382 C C . SER A 1 178 ? 1.659 -1.450 23.881 1.00 97.19 178 SER A C 1
ATOM 1384 O O . SER A 1 178 ? 1.926 -1.324 25.071 1.00 97.19 178 SER A O 1
ATOM 1386 N N . ARG A 1 179 ? 0.560 -0.914 23.336 1.00 97.06 179 ARG A N 1
ATOM 1387 C CA . ARG A 1 179 ? -0.496 -0.192 24.066 1.00 97.06 179 ARG A CA 1
ATOM 1388 C C . ARG A 1 179 ? -1.660 -1.097 24.499 1.00 97.06 179 ARG A C 1
ATOM 1390 O O . ARG A 1 179 ? -2.688 -0.585 24.927 1.00 97.06 179 ARG A O 1
ATOM 1397 N N . GLY A 1 180 ? -1.539 -2.418 24.348 1.00 96.19 180 GLY A N 1
ATOM 1398 C CA . GLY A 1 180 ? -2.608 -3.373 24.666 1.00 96.19 180 GLY A CA 1
ATOM 1399 C C . GLY A 1 180 ? -3.774 -3.374 23.669 1.00 96.19 180 GLY A C 1
ATOM 1400 O O . GLY A 1 180 ? -4.827 -3.934 23.960 1.00 96.19 180 GLY A O 1
ATOM 1401 N N . LEU A 1 181 ? -3.610 -2.757 22.495 1.00 95.56 181 LEU A N 1
ATOM 1402 C CA . LEU A 1 181 ? -4.629 -2.732 21.447 1.00 95.56 181 LEU A CA 1
ATOM 1403 C C . LEU A 1 181 ? -4.425 -3.896 20.476 1.00 95.56 181 LEU A C 1
ATOM 1405 O O . LEU A 1 181 ? -3.302 -4.178 20.052 1.00 95.56 181 LEU A O 1
ATOM 1409 N N . THR A 1 182 ? -5.525 -4.522 20.065 1.00 95.75 182 THR A N 1
ATOM 1410 C CA . THR A 1 182 ? -5.507 -5.588 19.058 1.00 95.75 182 THR A CA 1
ATOM 1411 C C . THR A 1 182 ? -5.717 -5.001 17.666 1.00 95.75 182 THR A C 1
ATOM 1413 O O . THR A 1 182 ? -6.602 -4.174 17.465 1.00 95.75 182 THR A O 1
ATOM 1416 N N . THR A 1 183 ? -4.925 -5.458 16.698 1.00 98.06 183 THR A N 1
ATOM 1417 C CA . THR A 1 183 ? -5.182 -5.239 15.270 1.00 98.06 183 THR A CA 1
ATOM 1418 C C . THR A 1 183 ? -5.395 -6.599 14.631 1.00 98.06 183 THR A C 1
ATOM 1420 O O . THR A 1 183 ? -4.533 -7.463 14.747 1.00 98.06 183 THR A O 1
ATOM 1423 N N . ARG A 1 184 ? -6.524 -6.798 13.951 1.00 97.12 184 ARG A N 1
ATOM 1424 C CA . ARG A 1 184 ? -6.831 -8.051 13.242 1.00 97.12 184 ARG A CA 1
ATOM 1425 C C . ARG A 1 184 ? -6.674 -7.921 11.738 1.00 97.12 184 ARG A C 1
ATOM 1427 O O . ARG A 1 184 ? -6.424 -8.918 11.064 1.00 97.12 184 ARG A O 1
ATOM 1434 N N . ARG A 1 185 ? -6.864 -6.714 11.195 1.00 97.88 185 ARG A N 1
ATOM 1435 C CA . ARG A 1 185 ? -6.963 -6.495 9.749 1.00 97.88 185 ARG A CA 1
ATOM 1436 C C . ARG A 1 185 ? -6.170 -5.279 9.292 1.00 97.88 185 ARG A C 1
ATOM 1438 O O . ARG A 1 185 ? -6.221 -4.219 9.911 1.00 97.88 185 ARG A O 1
ATOM 1445 N N . VAL A 1 186 ? -5.508 -5.422 8.151 1.00 98.44 186 VAL A N 1
ATOM 1446 C CA . VAL A 1 186 ? -4.921 -4.317 7.387 1.00 98.44 186 VAL A CA 1
ATOM 1447 C C . VAL A 1 186 ? -5.470 -4.376 5.967 1.00 98.44 186 VAL A C 1
ATOM 1449 O O . VAL A 1 186 ? -5.339 -5.393 5.288 1.00 98.44 186 VAL A O 1
ATOM 1452 N N . TRP A 1 187 ? -6.088 -3.290 5.516 1.00 98.06 187 TRP A N 1
ATOM 1453 C CA . TRP A 1 187 ? -6.532 -3.106 4.139 1.00 98.06 187 TRP A CA 1
ATOM 1454 C C . TRP A 1 187 ? -5.644 -2.070 3.459 1.00 98.06 187 TRP A C 1
ATOM 1456 O O . TRP A 1 187 ? -5.463 -0.976 3.989 1.00 98.06 187 TRP A O 1
ATOM 1466 N N . ILE A 1 188 ? -5.090 -2.413 2.300 1.00 98.38 188 ILE A N 1
ATOM 1467 C CA . ILE A 1 188 ? -4.245 -1.525 1.494 1.00 98.38 188 ILE A CA 1
ATOM 1468 C C . ILE A 1 188 ? -4.920 -1.347 0.140 1.00 98.38 188 ILE A C 1
ATOM 1470 O O . ILE A 1 188 ? -5.191 -2.327 -0.543 1.00 98.38 188 ILE A O 1
ATOM 1474 N N . PHE A 1 189 ? -5.208 -0.113 -0.241 1.00 98.25 189 PHE A N 1
ATOM 1475 C CA . PHE A 1 189 ? -5.827 0.246 -1.508 1.00 98.25 189 PHE A CA 1
ATOM 1476 C C . PHE A 1 189 ? -4.787 0.942 -2.377 1.00 98.25 189 PHE A C 1
ATOM 1478 O O . PHE A 1 189 ? -4.239 1.943 -1.933 1.00 98.25 189 PHE A O 1
ATOM 1485 N N . GLY A 1 190 ? -4.546 0.429 -3.580 1.00 97.56 190 GLY A N 1
ATOM 1486 C CA . GLY A 1 190 ? -3.652 1.047 -4.563 1.00 97.56 190 GLY A CA 1
ATOM 1487 C C . GLY A 1 190 ? -4.275 1.001 -5.952 1.00 97.56 190 GLY A C 1
ATOM 1488 O O . GLY A 1 190 ? -5.075 0.104 -6.254 1.00 97.56 190 GLY A O 1
ATOM 1489 N N . ASP A 1 191 ? -3.946 1.965 -6.804 1.00 96.19 191 ASP A N 1
ATOM 1490 C CA . ASP A 1 191 ? -4.562 2.096 -8.125 1.00 96.19 191 ASP A CA 1
ATOM 1491 C C . ASP A 1 191 ? -3.730 1.511 -9.277 1.00 96.19 191 ASP A C 1
ATOM 1493 O O . ASP A 1 191 ? -4.260 1.228 -10.362 1.00 96.19 191 ASP A O 1
ATOM 1497 N N . CYS A 1 192 ? -2.473 1.158 -9.000 1.00 95.69 192 CYS A N 1
ATOM 1498 C CA . CYS A 1 192 ? -1.606 0.424 -9.908 1.00 95.69 192 CYS A CA 1
ATOM 1499 C C . CYS A 1 192 ? -1.971 -1.067 -9.984 1.00 95.69 192 CYS A C 1
ATOM 1501 O O . CYS A 1 192 ? -1.370 -1.937 -9.345 1.00 95.69 192 CYS A O 1
ATOM 1503 N N . LEU A 1 193 ? -2.944 -1.390 -10.839 1.00 90.44 193 LEU A N 1
ATOM 1504 C CA . LEU A 1 193 ? -3.380 -2.770 -11.071 1.00 90.44 193 LEU A CA 1
ATOM 1505 C C . LEU A 1 193 ? -2.220 -3.708 -11.456 1.00 90.44 193 LEU A C 1
ATOM 1507 O O . LEU A 1 193 ? -2.179 -4.861 -11.030 1.00 90.44 193 LEU A O 1
ATOM 1511 N N . ASP A 1 194 ? -1.292 -3.220 -12.280 1.00 90.94 194 ASP A N 1
ATOM 1512 C CA . ASP A 1 194 ? -0.116 -3.967 -12.727 1.00 90.94 194 ASP A CA 1
ATOM 1513 C C . ASP A 1 194 ? 0.876 -4.269 -11.598 1.00 90.94 194 ASP A C 1
ATOM 1515 O O . ASP A 1 194 ? 1.506 -5.332 -11.611 1.00 90.94 194 ASP A O 1
ATOM 1519 N N . GLY A 1 195 ? 1.014 -3.354 -10.637 1.00 93.44 195 GLY A N 1
ATOM 1520 C CA . GLY A 1 195 ? 1.822 -3.541 -9.436 1.00 93.44 195 GLY A CA 1
ATOM 1521 C C . GLY A 1 195 ? 1.195 -4.583 -8.514 1.00 93.44 195 GLY A C 1
ATOM 1522 O O . GLY A 1 195 ? 1.847 -5.566 -8.161 1.00 93.44 195 GLY A O 1
ATOM 1523 N N . LEU A 1 196 ? -0.102 -4.447 -8.221 1.00 92.06 196 LEU A N 1
ATOM 1524 C CA . LEU A 1 196 ? -0.836 -5.396 -7.380 1.00 92.06 196 LEU A CA 1
ATOM 1525 C C . LEU A 1 196 ? -0.855 -6.818 -7.960 1.00 92.06 196 LEU A C 1
ATOM 1527 O O . LEU A 1 196 ? -0.718 -7.789 -7.216 1.00 92.06 196 LEU A O 1
ATOM 1531 N N . ASP A 1 197 ? -0.966 -6.973 -9.283 1.00 88.94 197 ASP A N 1
ATOM 1532 C CA . ASP A 1 197 ? -0.891 -8.297 -9.915 1.00 88.94 197 ASP A CA 1
ATOM 1533 C C . ASP A 1 197 ? 0.501 -8.931 -9.754 1.00 88.94 197 ASP A C 1
ATOM 1535 O O . ASP A 1 197 ? 0.618 -10.135 -9.529 1.00 88.94 197 ASP A O 1
ATOM 1539 N N . LYS A 1 198 ? 1.572 -8.129 -9.774 1.00 91.56 198 LYS A N 1
ATOM 1540 C CA . LYS A 1 198 ? 2.926 -8.626 -9.482 1.00 91.56 198 LYS A CA 1
ATOM 1541 C C . LYS A 1 198 ? 3.102 -8.982 -8.022 1.00 91.56 198 LYS A C 1
ATOM 1543 O O . LYS A 1 198 ? 3.701 -10.015 -7.749 1.00 91.56 198 LYS A O 1
ATOM 1548 N N . VAL A 1 199 ? 2.555 -8.182 -7.105 1.00 91.00 199 VAL A N 1
ATOM 1549 C CA . VAL A 1 199 ? 2.499 -8.546 -5.685 1.00 91.00 199 VAL A CA 1
ATOM 1550 C C . VAL A 1 199 ? 1.830 -9.908 -5.548 1.00 91.00 199 VAL A C 1
ATOM 1552 O O . VAL A 1 199 ? 2.438 -10.793 -4.956 1.00 91.00 199 VAL A O 1
ATOM 1555 N N . ARG A 1 200 ? 0.666 -10.119 -6.185 1.00 86.69 200 ARG A N 1
ATOM 1556 C CA . ARG A 1 200 ? -0.057 -11.403 -6.188 1.00 86.69 200 ARG A CA 1
ATOM 1557 C C . ARG A 1 200 ? 0.782 -12.579 -6.691 1.00 86.69 200 ARG A C 1
ATOM 1559 O O . ARG A 1 200 ? 0.742 -13.660 -6.108 1.00 86.69 200 ARG A O 1
ATOM 1566 N N . LEU A 1 201 ? 1.442 -12.402 -7.831 1.00 84.62 201 LEU A N 1
ATOM 1567 C CA . LEU A 1 201 ? 2.104 -13.492 -8.547 1.00 84.62 201 LEU A CA 1
ATOM 1568 C C . LEU A 1 201 ? 3.518 -13.787 -8.035 1.00 84.62 201 LEU A C 1
ATOM 1570 O O . LEU A 1 201 ? 4.055 -14.853 -8.339 1.00 84.62 201 LEU A O 1
ATOM 1574 N N . TYR A 1 202 ? 4.124 -12.859 -7.294 1.00 86.81 202 TYR A N 1
ATOM 1575 C CA . TYR A 1 202 ? 5.477 -13.008 -6.781 1.00 86.81 202 TYR A CA 1
ATOM 1576 C C . TYR A 1 202 ? 5.565 -14.129 -5.742 1.00 86.81 202 TYR A C 1
ATOM 1578 O O . TYR A 1 202 ? 4.825 -14.153 -4.759 1.00 86.81 202 TYR A O 1
ATOM 1586 N N . LYS A 1 203 ? 6.518 -15.038 -5.958 1.00 80.75 203 LYS A N 1
ATOM 1587 C CA . LYS A 1 203 ? 6.848 -16.147 -5.059 1.00 80.75 203 LYS A CA 1
ATOM 1588 C C . LYS A 1 203 ? 8.330 -16.099 -4.729 1.00 80.75 203 LYS A C 1
ATOM 1590 O O . LYS A 1 203 ? 9.171 -16.004 -5.626 1.00 80.75 203 LYS A O 1
ATOM 1595 N N . ALA A 1 204 ? 8.662 -16.132 -3.443 1.00 73.38 204 ALA A N 1
ATOM 1596 C CA . ALA A 1 204 ? 10.057 -16.073 -3.025 1.00 73.38 204 ALA A CA 1
ATOM 1597 C C . ALA A 1 204 ? 10.768 -17.388 -3.387 1.00 73.38 204 ALA A C 1
ATOM 1599 O O . ALA A 1 204 ? 10.268 -18.464 -3.083 1.00 73.38 204 ALA A O 1
ATOM 1600 N N . GLY A 1 205 ? 11.937 -17.302 -4.028 1.00 74.50 205 GLY A N 1
ATOM 1601 C CA . GLY A 1 205 ? 12.689 -18.480 -4.483 1.00 74.50 205 GLY A CA 1
ATOM 1602 C C . GLY A 1 205 ? 12.234 -19.053 -5.830 1.00 74.50 205 GLY A C 1
ATOM 1603 O O . GLY A 1 205 ? 12.849 -19.992 -6.326 1.00 74.50 205 GLY A O 1
ATOM 1604 N N . ASP A 1 206 ? 11.207 -18.479 -6.461 1.00 81.75 206 ASP A N 1
ATOM 1605 C CA . ASP A 1 206 ? 10.833 -18.836 -7.827 1.00 81.75 206 ASP A CA 1
ATOM 1606 C C . ASP A 1 206 ? 11.810 -18.199 -8.831 1.00 81.75 206 ASP A C 1
ATOM 1608 O O . ASP A 1 206 ? 11.934 -16.974 -8.931 1.00 81.75 206 ASP A O 1
ATOM 1612 N N . SER A 1 207 ? 12.496 -19.051 -9.598 1.00 83.19 207 SER A N 1
ATOM 1613 C CA . SER A 1 207 ? 13.468 -18.654 -10.627 1.00 83.19 207 SER A CA 1
ATOM 1614 C C . SER A 1 207 ? 12.901 -17.691 -11.680 1.00 83.19 207 SER A C 1
ATOM 1616 O O . SER A 1 207 ? 13.642 -16.860 -12.208 1.00 83.19 207 SER A O 1
ATOM 1618 N N . ALA A 1 208 ? 11.587 -17.726 -11.946 1.00 83.69 208 ALA A N 1
ATOM 1619 C CA . ALA A 1 208 ? 10.936 -16.782 -12.855 1.00 83.69 208 ALA A CA 1
ATOM 1620 C C . ALA A 1 208 ? 11.023 -15.331 -12.348 1.00 83.69 208 ALA A C 1
ATOM 1622 O O . ALA A 1 208 ? 11.011 -14.384 -13.140 1.00 83.69 208 ALA A O 1
ATOM 1623 N N . TRP A 1 209 ? 11.147 -15.152 -11.031 1.00 86.75 209 TRP A N 1
ATOM 1624 C CA . TRP A 1 209 ? 11.203 -13.855 -10.368 1.00 86.75 209 TRP A CA 1
ATOM 1625 C C . TRP A 1 209 ? 12.609 -13.418 -9.969 1.00 86.75 209 TRP A C 1
ATOM 1627 O O . TRP A 1 209 ? 12.810 -12.233 -9.710 1.00 86.75 209 TRP A O 1
ATOM 1637 N N . GLU A 1 210 ? 13.588 -14.322 -9.954 1.00 81.62 210 GLU A N 1
ATOM 1638 C CA . GLU A 1 210 ? 14.950 -14.049 -9.474 1.00 81.62 210 GLU A CA 1
ATOM 1639 C C . GLU A 1 210 ? 15.607 -12.861 -10.197 1.00 81.62 210 GLU A C 1
ATOM 1641 O O . GLU A 1 210 ? 16.250 -12.015 -9.578 1.00 81.62 210 GLU A O 1
ATOM 1646 N N . ARG A 1 211 ? 15.377 -12.744 -11.510 1.00 83.81 211 ARG A N 1
ATOM 1647 C CA . ARG A 1 211 ? 15.885 -11.638 -12.342 1.00 83.81 211 ARG A CA 1
ATOM 1648 C C . ARG A 1 211 ? 14.835 -10.575 -12.650 1.00 83.81 211 ARG A C 1
ATOM 1650 O O . ARG A 1 211 ? 15.090 -9.670 -13.448 1.00 83.81 211 ARG A O 1
ATOM 1657 N N . HIS A 1 212 ? 13.645 -10.674 -12.061 1.00 90.75 212 HIS A N 1
ATOM 1658 C CA . HIS A 1 212 ? 12.593 -9.705 -12.316 1.00 90.75 212 HIS A CA 1
ATOM 1659 C C . HIS A 1 212 ? 12.988 -8.341 -11.748 1.00 90.75 212 HIS A C 1
ATOM 1661 O O . HIS A 1 212 ? 13.427 -8.212 -10.605 1.00 90.75 212 HIS A O 1
ATOM 1667 N N . ARG A 1 213 ? 12.796 -7.286 -12.539 1.00 92.19 213 ARG A N 1
ATOM 1668 C CA . ARG A 1 213 ? 13.340 -5.960 -12.224 1.00 92.19 213 ARG A CA 1
ATOM 1669 C C . ARG A 1 213 ? 12.819 -5.340 -10.918 1.00 92.19 213 ARG A C 1
ATOM 1671 O O . ARG A 1 213 ? 13.527 -4.550 -10.304 1.00 92.19 213 ARG A O 1
ATOM 1678 N N . TYR A 1 214 ? 11.623 -5.733 -10.474 1.00 94.06 214 TYR A N 1
ATOM 1679 C CA . TYR A 1 214 ? 11.004 -5.276 -9.217 1.00 94.06 214 TYR A CA 1
ATOM 1680 C C . TYR A 1 214 ? 11.111 -6.283 -8.060 1.00 94.06 214 TYR A C 1
ATOM 1682 O O . TYR A 1 214 ? 10.529 -6.058 -7.001 1.00 94.06 214 TYR A O 1
ATOM 1690 N N . ALA A 1 215 ? 11.857 -7.385 -8.224 1.00 91.94 215 ALA A N 1
ATOM 1691 C CA . ALA A 1 215 ? 11.959 -8.437 -7.208 1.00 91.94 215 ALA A CA 1
ATOM 1692 C C . ALA A 1 215 ? 12.424 -7.911 -5.837 1.00 91.94 215 ALA A C 1
ATOM 1694 O O . ALA A 1 215 ? 11.946 -8.378 -4.808 1.00 91.94 215 ALA A O 1
ATOM 1695 N N . TYR A 1 216 ? 13.295 -6.897 -5.804 1.00 92.06 216 TYR A N 1
ATOM 1696 C CA . TYR A 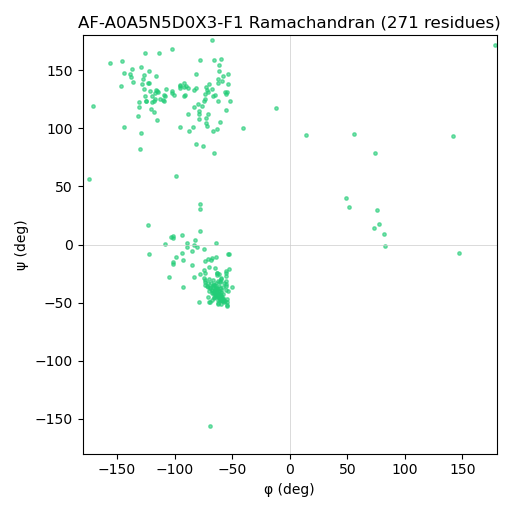1 216 ? 13.784 -6.294 -4.558 1.00 92.06 216 TYR A CA 1
ATOM 1697 C C . TYR A 1 216 ? 12.697 -5.555 -3.751 1.00 92.06 216 TYR A C 1
ATOM 1699 O O . TYR A 1 216 ? 12.791 -5.494 -2.524 1.00 92.06 216 TYR A O 1
ATOM 1707 N N . ILE A 1 217 ? 11.677 -4.985 -4.412 1.00 95.56 217 ILE A N 1
ATOM 1708 C CA . ILE A 1 217 ? 10.531 -4.348 -3.738 1.00 95.56 217 ILE A CA 1
ATOM 1709 C C . ILE A 1 217 ? 9.566 -5.433 -3.270 1.00 95.56 217 ILE A C 1
ATOM 1711 O O . ILE A 1 217 ? 9.192 -5.469 -2.100 1.00 95.56 217 ILE A O 1
ATOM 1715 N N . LEU A 1 218 ? 9.218 -6.352 -4.176 1.00 94.25 218 LEU A N 1
ATOM 1716 C CA . LEU A 1 218 ? 8.260 -7.431 -3.927 1.00 94.25 218 LEU A CA 1
ATOM 1717 C C . LEU A 1 218 ? 8.711 -8.335 -2.768 1.00 94.25 218 LEU A C 1
ATOM 1719 O O . LEU A 1 218 ? 7.905 -8.686 -1.909 1.00 94.25 218 LEU A O 1
ATOM 1723 N N . ARG A 1 219 ? 10.016 -8.622 -2.668 1.00 92.25 219 ARG A N 1
ATOM 1724 C CA . ARG A 1 219 ? 10.615 -9.342 -1.535 1.00 92.25 219 ARG A CA 1
ATOM 1725 C C . ARG A 1 219 ? 10.359 -8.642 -0.200 1.00 92.25 219 ARG A C 1
ATOM 1727 O O . ARG A 1 219 ? 9.910 -9.289 0.739 1.00 92.25 219 ARG A O 1
ATOM 1734 N N . GLN A 1 220 ? 10.582 -7.329 -0.132 1.00 94.94 220 GLN A N 1
ATOM 1735 C CA . GLN A 1 220 ? 10.345 -6.553 1.090 1.00 94.94 220 GLN A CA 1
ATOM 1736 C C . GLN A 1 220 ? 8.853 -6.456 1.439 1.00 94.94 220 GLN A C 1
ATOM 1738 O O . GLN A 1 220 ? 8.505 -6.437 2.619 1.00 94.94 220 GLN A O 1
ATOM 1743 N N . ILE A 1 221 ? 7.963 -6.414 0.440 1.00 95.88 221 ILE A N 1
ATOM 1744 C CA . ILE A 1 221 ? 6.512 -6.493 0.669 1.00 95.88 221 ILE A CA 1
ATOM 1745 C C . ILE A 1 221 ? 6.163 -7.839 1.319 1.00 95.88 221 ILE A C 1
ATOM 1747 O O . ILE A 1 221 ? 5.486 -7.854 2.346 1.00 95.88 221 ILE A O 1
ATOM 1751 N N . LEU A 1 222 ? 6.678 -8.959 0.793 1.00 92.50 222 LEU A N 1
ATOM 1752 C CA . LEU A 1 222 ? 6.447 -10.280 1.393 1.00 92.50 222 LEU A CA 1
ATOM 1753 C C . LEU A 1 222 ? 7.048 -10.415 2.797 1.00 92.50 222 LEU A C 1
ATOM 1755 O O . LEU A 1 222 ? 6.438 -11.042 3.657 1.00 92.50 222 LEU A O 1
ATOM 1759 N N . GLU A 1 223 ? 8.216 -9.829 3.060 1.00 94.81 223 GLU A N 1
ATOM 1760 C CA . GLU A 1 223 ? 8.794 -9.777 4.411 1.00 94.81 223 GLU A CA 1
ATOM 1761 C C . GLU A 1 223 ? 7.879 -9.025 5.388 1.00 94.81 223 GLU A C 1
ATOM 1763 O O . GLU A 1 223 ? 7.627 -9.507 6.492 1.00 94.81 223 GLU A O 1
ATOM 1768 N N . CYS A 1 224 ? 7.309 -7.890 4.970 1.00 97.31 224 CYS A N 1
ATOM 1769 C CA . CYS A 1 224 ? 6.325 -7.176 5.783 1.00 97.31 224 CYS A CA 1
ATOM 1770 C C . CYS A 1 224 ? 5.048 -8.005 5.987 1.00 97.31 224 CYS A C 1
ATOM 1772 O O . CYS A 1 224 ? 4.527 -8.053 7.099 1.00 97.31 224 CYS A O 1
ATOM 1774 N N . ALA A 1 225 ? 4.561 -8.696 4.951 1.00 95.25 225 ALA A N 1
ATOM 1775 C CA . ALA A 1 225 ? 3.397 -9.574 5.058 1.00 95.25 225 ALA A CA 1
ATOM 1776 C C . ALA A 1 225 ? 3.634 -10.731 6.049 1.00 95.25 225 ALA A C 1
ATOM 1778 O O . ALA A 1 225 ? 2.778 -10.994 6.892 1.00 95.25 225 ALA A O 1
ATOM 1779 N N . ARG A 1 226 ? 4.817 -11.368 6.023 1.00 94.75 226 ARG A N 1
ATOM 1780 C CA . ARG A 1 226 ? 5.218 -12.391 7.011 1.00 94.75 226 ARG A CA 1
ATOM 1781 C C . ARG A 1 226 ? 5.194 -11.839 8.431 1.00 94.75 226 ARG A C 1
ATOM 1783 O O . ARG A 1 226 ? 4.575 -12.441 9.303 1.00 94.75 226 ARG A O 1
ATOM 1790 N N . LYS A 1 227 ? 5.791 -10.664 8.642 1.00 97.62 227 LYS A N 1
ATOM 1791 C CA . LYS A 1 227 ? 5.796 -9.998 9.948 1.00 97.62 227 LYS A CA 1
ATOM 1792 C C . LYS A 1 227 ? 4.375 -9.699 10.441 1.00 97.62 227 LYS A C 1
ATOM 1794 O O . LYS A 1 227 ? 4.054 -9.945 11.599 1.00 97.62 227 LYS A O 1
ATOM 1799 N N . LEU A 1 228 ? 3.497 -9.203 9.568 1.00 97.62 228 LEU A N 1
ATOM 1800 C CA . LEU A 1 228 ? 2.090 -8.959 9.904 1.00 97.62 228 LEU A CA 1
ATOM 1801 C C . LEU A 1 228 ? 1.356 -10.259 10.266 1.00 97.62 228 LEU A C 1
ATOM 1803 O O . LEU A 1 228 ? 0.625 -10.281 11.256 1.00 97.62 228 LEU A O 1
ATOM 1807 N N . LYS A 1 229 ? 1.609 -11.359 9.548 1.00 95.44 229 LYS A N 1
ATOM 1808 C CA . LYS A 1 229 ? 1.076 -12.683 9.901 1.00 95.44 229 LYS A CA 1
ATOM 1809 C C . LYS A 1 229 ? 1.540 -13.144 11.282 1.00 95.44 229 LYS A C 1
ATOM 1811 O O . LYS A 1 229 ? 0.715 -13.615 12.059 1.00 95.44 229 LYS A O 1
ATOM 1816 N N . GLU A 1 230 ? 2.829 -13.026 11.599 1.00 96.38 230 GLU A N 1
ATOM 1817 C CA . GLU A 1 230 ? 3.382 -13.386 12.918 1.00 96.38 230 GLU A CA 1
ATOM 1818 C C . GLU A 1 230 ? 2.733 -12.581 14.055 1.00 96.38 230 GLU A C 1
ATOM 1820 O O . GLU A 1 230 ? 2.589 -13.067 15.176 1.00 96.38 230 GLU A O 1
ATOM 1825 N N . LEU A 1 231 ? 2.275 -11.364 13.752 1.00 96.38 231 LEU A N 1
ATOM 1826 C CA . LEU A 1 231 ? 1.506 -10.514 14.659 1.00 96.38 231 LEU A CA 1
ATOM 1827 C C . LEU A 1 231 ? 0.003 -10.854 14.697 1.00 96.38 231 LEU A C 1
ATOM 1829 O O . LEU A 1 231 ? -0.748 -10.171 15.391 1.00 96.38 231 LEU A O 1
ATOM 1833 N N . GLY A 1 232 ? -0.441 -11.897 13.990 1.00 95.88 232 GLY A N 1
ATOM 1834 C CA . GLY A 1 232 ? -1.838 -12.334 13.932 1.00 95.88 232 GLY A CA 1
ATOM 1835 C C . GLY A 1 232 ? -2.728 -11.482 13.024 1.00 95.88 232 GLY A C 1
ATOM 1836 O O . GLY A 1 232 ? -3.951 -11.536 13.146 1.00 95.88 232 GLY A O 1
ATOM 1837 N N . VAL A 1 233 ? -2.143 -10.686 12.125 1.00 97.06 233 VAL A N 1
ATOM 1838 C CA . VAL A 1 233 ? -2.875 -9.753 11.262 1.00 97.06 233 VAL A CA 1
ATOM 1839 C C . VAL A 1 233 ? -3.165 -10.381 9.904 1.00 97.06 233 VAL A C 1
ATOM 1841 O O . VAL A 1 233 ? -2.281 -10.945 9.262 1.00 97.06 233 VAL A O 1
ATOM 1844 N N . TYR A 1 234 ? -4.402 -10.227 9.437 1.00 95.56 234 TYR A N 1
ATOM 1845 C CA . TYR A 1 234 ? -4.793 -10.529 8.065 1.00 95.56 234 TYR A CA 1
ATOM 1846 C C . TYR A 1 234 ? -4.667 -9.287 7.175 1.00 95.56 234 TYR A C 1
ATOM 1848 O O . TYR A 1 234 ? -5.215 -8.226 7.491 1.00 95.56 234 TYR A O 1
ATOM 1856 N N . VAL A 1 235 ? -3.968 -9.420 6.050 1.00 95.69 235 VAL A N 1
ATOM 1857 C CA . VAL A 1 235 ? -3.725 -8.332 5.097 1.00 95.69 235 VAL A CA 1
ATOM 1858 C C . VAL A 1 235 ? -4.551 -8.545 3.836 1.00 95.69 235 VAL A C 1
ATOM 1860 O O . VAL A 1 235 ? -4.569 -9.634 3.265 1.00 95.69 235 VAL A O 1
ATOM 1863 N N . LYS A 1 236 ? -5.206 -7.487 3.360 1.00 94.69 236 LYS A N 1
ATOM 1864 C CA . LYS A 1 236 ? -5.909 -7.491 2.078 1.00 94.69 236 LYS A CA 1
ATOM 1865 C C . LYS A 1 236 ? -5.537 -6.269 1.251 1.00 94.69 236 LYS A C 1
ATOM 1867 O O . LYS A 1 236 ? -5.807 -5.140 1.654 1.00 94.69 236 LYS A O 1
ATOM 1872 N N . CYS A 1 237 ? -4.949 -6.500 0.086 1.00 96.00 237 CYS A N 1
ATOM 1873 C CA . CYS A 1 237 ? -4.740 -5.478 -0.925 1.00 96.00 237 CYS A CA 1
ATOM 1874 C C . CYS A 1 237 ? -5.958 -5.404 -1.847 1.00 96.00 237 CYS A C 1
ATOM 1876 O O . CYS A 1 237 ? -6.458 -6.427 -2.308 1.00 96.00 237 CYS A O 1
ATOM 1878 N N . HIS A 1 238 ? -6.422 -4.198 -2.135 1.00 95.12 238 HIS A N 1
ATOM 1879 C CA . HIS A 1 238 ? -7.538 -3.919 -3.019 1.00 95.12 238 HIS A CA 1
ATOM 1880 C C . HIS A 1 238 ? -7.069 -3.017 -4.149 1.00 95.12 238 HIS A C 1
ATOM 1882 O O . HIS A 1 238 ? -6.463 -1.975 -3.909 1.00 95.12 238 HIS A O 1
ATOM 1888 N N . TRP A 1 239 ? -7.413 -3.382 -5.378 1.00 95.62 239 TRP A N 1
ATOM 1889 C CA . TRP A 1 239 ? -7.329 -2.419 -6.466 1.00 95.62 239 TRP A CA 1
ATOM 1890 C C . TRP A 1 239 ? -8.447 -1.376 -6.336 1.00 95.62 239 TRP A C 1
ATOM 1892 O O . TRP A 1 239 ? -9.605 -1.736 -6.107 1.00 95.62 239 TRP A O 1
ATOM 1902 N N . VAL A 1 240 ? -8.110 -0.101 -6.522 1.00 94.88 240 VAL A N 1
ATOM 1903 C CA . VAL A 1 240 ? -9.056 1.016 -6.651 1.00 94.88 240 VAL A CA 1
ATOM 1904 C C . VAL A 1 240 ? -8.803 1.734 -7.983 1.00 94.88 240 VAL A C 1
ATOM 1906 O O . VAL A 1 240 ? -7.655 1.875 -8.375 1.00 94.88 240 VAL A O 1
ATOM 1909 N N . PRO A 1 241 ? -9.818 2.162 -8.750 1.00 93.75 241 PRO A N 1
ATOM 1910 C CA . PRO A 1 241 ? -9.549 2.892 -9.985 1.00 93.75 241 PRO A CA 1
ATOM 1911 C C . PRO A 1 241 ? -9.026 4.302 -9.668 1.00 93.75 241 PRO A C 1
ATOM 1913 O O . PRO A 1 241 ? -9.636 5.003 -8.858 1.00 93.75 241 PRO A O 1
ATOM 1916 N N . GLY A 1 242 ? -7.948 4.720 -10.334 1.00 93.12 242 GLY A N 1
ATOM 1917 C CA . GLY A 1 242 ? -7.416 6.081 -10.225 1.00 93.12 242 GLY A CA 1
ATOM 1918 C C . GLY A 1 242 ? -8.422 7.137 -10.702 1.00 93.12 242 GLY A C 1
ATOM 1919 O O . GLY A 1 242 ? -9.256 6.867 -11.576 1.00 93.12 242 GLY A O 1
ATOM 1920 N N . HIS A 1 243 ? -8.364 8.330 -10.103 1.00 93.12 243 HIS A N 1
ATOM 1921 C CA . HIS A 1 243 ? -9.249 9.476 -10.378 1.00 93.12 243 HIS A CA 1
ATOM 1922 C C . HIS A 1 243 ? -10.755 9.154 -10.338 1.00 93.12 243 HIS A C 1
ATOM 1924 O O . HIS A 1 243 ? -11.567 9.711 -11.084 1.00 93.12 243 HIS A O 1
ATOM 1930 N N . ALA A 1 244 ? -11.152 8.206 -9.489 1.00 94.00 244 ALA A N 1
ATOM 1931 C CA . ALA A 1 244 ? -12.532 7.751 -9.380 1.00 94.00 244 ALA A CA 1
ATOM 1932 C C . ALA A 1 244 ? -13.364 8.553 -8.366 1.00 94.00 244 ALA A C 1
ATOM 1934 O O . ALA A 1 244 ? -14.544 8.233 -8.169 1.00 94.00 244 ALA A O 1
ATOM 1935 N N . GLY A 1 245 ? -12.783 9.564 -7.715 1.00 94.81 245 GLY A N 1
ATOM 1936 C CA . GLY A 1 245 ? -13.424 10.344 -6.657 1.00 94.81 245 GLY A CA 1
ATOM 1937 C C . GLY A 1 245 ? -13.492 9.595 -5.326 1.00 94.81 245 GLY A C 1
ATOM 1938 O O . GLY A 1 245 ? -14.446 9.777 -4.573 1.00 94.81 245 GLY A O 1
ATOM 1939 N N . VAL A 1 246 ? -12.526 8.709 -5.055 1.00 96.12 246 VAL A N 1
ATOM 1940 C CA . VAL A 1 246 ? -12.398 8.023 -3.759 1.00 96.12 246 VAL A CA 1
ATOM 1941 C C . VAL A 1 246 ? -11.540 8.893 -2.834 1.00 96.12 246 VAL A C 1
ATOM 1943 O O . VAL A 1 246 ? -10.343 9.009 -3.090 1.00 96.12 246 VAL A O 1
ATOM 1946 N N . PRO A 1 247 ? -12.085 9.479 -1.749 1.00 96.06 247 PRO A N 1
ATOM 1947 C CA . PRO A 1 247 ? -11.430 10.580 -1.036 1.00 96.06 247 PRO A CA 1
ATOM 1948 C C . PRO A 1 247 ? -9.994 10.306 -0.575 1.00 96.06 247 PRO A C 1
ATOM 1950 O O . PRO A 1 247 ? -9.114 11.136 -0.784 1.00 96.06 247 PRO A O 1
ATOM 1953 N N . ALA A 1 248 ? -9.731 9.153 0.043 1.00 96.31 248 ALA A N 1
ATOM 1954 C CA . ALA A 1 248 ? -8.384 8.804 0.486 1.00 96.31 248 ALA A CA 1
ATOM 1955 C C . ALA A 1 248 ? -7.415 8.508 -0.670 1.00 96.31 248 ALA A C 1
ATOM 1957 O O . ALA A 1 248 ? -6.229 8.786 -0.519 1.00 96.31 248 ALA A O 1
ATOM 1958 N N . ASN A 1 249 ? -7.909 8.003 -1.808 1.00 97.69 249 ASN A N 1
ATOM 1959 C CA . ASN A 1 249 ? -7.086 7.787 -3.000 1.00 97.69 249 ASN A CA 1
ATOM 1960 C C . ASN A 1 249 ? -6.678 9.122 -3.625 1.00 97.69 249 ASN A C 1
ATOM 1962 O O . ASN A 1 249 ? -5.498 9.369 -3.809 1.00 97.69 249 ASN A O 1
ATOM 1966 N N . GLU A 1 250 ? -7.636 10.031 -3.845 1.00 96.56 250 GLU A N 1
ATOM 1967 C CA . GLU A 1 250 ? -7.338 11.379 -4.363 1.00 96.56 250 GLU A CA 1
ATOM 1968 C C . GLU A 1 250 ? -6.411 12.155 -3.408 1.00 96.56 250 GLU A C 1
ATOM 1970 O O . GLU A 1 250 ? -5.571 12.950 -3.827 1.00 96.56 250 GLU A O 1
ATOM 1975 N N . CYS A 1 251 ? -6.532 11.912 -2.098 1.00 95.31 251 CYS A N 1
ATOM 1976 C CA . CYS A 1 251 ? -5.608 12.464 -1.115 1.00 95.31 251 CYS A CA 1
ATOM 1977 C C . CYS A 1 251 ? -4.193 11.894 -1.269 1.00 95.31 251 CYS A C 1
ATOM 1979 O O . CYS A 1 251 ? -3.232 12.656 -1.157 1.00 95.31 251 CYS A O 1
ATOM 1981 N N . ALA A 1 252 ? -4.055 10.588 -1.514 1.00 96.69 252 ALA A N 1
ATOM 1982 C CA . ALA A 1 252 ? -2.765 9.951 -1.739 1.00 96.69 252 ALA A CA 1
ATOM 1983 C C . ALA A 1 252 ? -2.108 10.458 -3.037 1.00 96.69 252 ALA A C 1
ATOM 1985 O O . ALA A 1 252 ? -0.953 10.880 -2.959 1.00 96.69 252 ALA A O 1
ATOM 1986 N N . ASP A 1 253 ? -2.849 10.539 -4.153 1.00 96.44 253 ASP A N 1
ATOM 1987 C CA . ASP A 1 253 ? -2.396 11.129 -5.432 1.00 96.44 253 ASP A CA 1
ATOM 1988 C C . ASP A 1 253 ? -1.885 12.556 -5.220 1.00 96.44 253 ASP A C 1
ATOM 1990 O O . ASP A 1 253 ? -0.744 12.905 -5.532 1.00 96.44 253 ASP A O 1
ATOM 1994 N N . TYR A 1 254 ? -2.703 13.389 -4.569 1.00 94.25 254 TYR A N 1
ATOM 1995 C CA . TYR A 1 254 ? -2.347 14.772 -4.286 1.00 94.25 254 TYR A CA 1
ATOM 1996 C C . TYR A 1 254 ? -1.058 14.879 -3.459 1.00 94.25 254 TYR A C 1
ATOM 1998 O O . TYR A 1 254 ? -0.171 15.674 -3.784 1.00 94.25 254 TYR A O 1
ATOM 2006 N N . VAL A 1 255 ? -0.927 14.079 -2.393 1.00 94.75 255 VAL A N 1
ATOM 2007 C CA . VAL A 1 255 ? 0.292 14.027 -1.568 1.00 94.75 255 VAL A CA 1
ATOM 2008 C C . VAL A 1 255 ? 1.488 13.606 -2.416 1.00 94.75 255 VAL A C 1
ATOM 2010 O O . VAL A 1 255 ? 2.536 14.254 -2.357 1.00 94.75 255 VAL A O 1
ATOM 2013 N N . ALA A 1 256 ? 1.343 12.546 -3.207 1.00 96.06 256 ALA A N 1
ATOM 2014 C CA . ALA A 1 256 ? 2.399 12.020 -4.053 1.00 96.06 256 ALA A CA 1
ATOM 2015 C C . ALA A 1 256 ? 2.863 13.067 -5.077 1.00 96.06 256 ALA A C 1
ATOM 2017 O O . ALA A 1 256 ? 4.061 13.347 -5.165 1.00 96.06 256 ALA A O 1
ATOM 2018 N N . GLY A 1 257 ? 1.935 13.727 -5.774 1.00 95.25 257 GLY A N 1
ATOM 2019 C CA . GLY A 1 257 ? 2.227 14.800 -6.726 1.00 95.25 257 GLY A CA 1
ATOM 2020 C C . GLY A 1 257 ? 2.944 15.987 -6.083 1.00 95.25 257 GLY A C 1
ATOM 2021 O O . GLY A 1 257 ? 3.910 16.514 -6.640 1.00 95.25 257 GLY A O 1
ATOM 2022 N N . LYS A 1 258 ? 2.537 16.371 -4.869 1.00 94.31 258 LYS A N 1
ATOM 2023 C CA . LYS A 1 258 ? 3.174 17.451 -4.102 1.00 94.31 258 LYS A CA 1
ATOM 2024 C C . LYS A 1 258 ? 4.602 17.112 -3.693 1.00 94.31 258 LYS A C 1
ATOM 2026 O O . LYS A 1 258 ? 5.512 17.916 -3.891 1.00 94.31 258 LYS A O 1
ATOM 2031 N N . VAL A 1 259 ? 4.820 15.902 -3.188 1.00 94.19 259 VAL A N 1
ATOM 2032 C CA . VAL A 1 259 ? 6.160 15.431 -2.821 1.00 94.19 259 VAL A CA 1
ATOM 2033 C C . VAL A 1 259 ? 7.056 15.314 -4.056 1.00 94.19 259 VAL A C 1
ATOM 2035 O O . VAL A 1 259 ? 8.216 15.724 -4.005 1.00 94.19 259 VAL A O 1
ATOM 2038 N N . ALA A 1 260 ? 6.529 14.822 -5.182 1.00 94.31 260 ALA A N 1
ATOM 2039 C CA . ALA A 1 260 ? 7.261 14.744 -6.446 1.00 94.31 260 ALA A CA 1
ATOM 2040 C C . ALA A 1 260 ? 7.676 16.133 -6.969 1.00 94.31 260 ALA A C 1
ATOM 2042 O O . ALA A 1 260 ? 8.743 16.266 -7.568 1.00 94.31 260 ALA A O 1
ATOM 2043 N N . ALA A 1 261 ? 6.873 17.167 -6.690 1.00 93.19 261 ALA A N 1
ATOM 2044 C CA . ALA A 1 261 ? 7.177 18.568 -6.987 1.00 93.19 261 ALA A CA 1
ATOM 2045 C C . ALA A 1 261 ? 8.228 19.201 -6.053 1.00 93.19 261 ALA A C 1
ATOM 2047 O O . ALA A 1 261 ? 8.612 20.353 -6.249 1.00 93.19 261 ALA A O 1
ATOM 2048 N N . GLY A 1 262 ? 8.699 18.473 -5.034 1.00 89.94 262 GLY A N 1
ATOM 2049 C CA . GLY A 1 262 ? 9.634 18.984 -4.030 1.00 89.94 262 GLY A CA 1
ATOM 2050 C C . GLY A 1 262 ? 8.971 19.793 -2.912 1.00 89.94 262 GLY A C 1
ATOM 2051 O O . GLY A 1 262 ? 9.676 20.383 -2.091 1.00 89.94 262 GLY A O 1
ATOM 2052 N N . GLU A 1 263 ? 7.637 19.815 -2.839 1.00 88.69 263 GLU A N 1
ATOM 2053 C CA . GLU A 1 263 ? 6.931 20.451 -1.730 1.00 88.69 263 GLU A CA 1
ATOM 2054 C C . GLU A 1 263 ? 7.062 19.584 -0.470 1.00 88.69 263 GLU A C 1
ATOM 2056 O O . GLU A 1 263 ? 6.810 18.376 -0.477 1.00 88.69 263 GLU A O 1
ATOM 2061 N N . LYS A 1 264 ? 7.462 20.204 0.646 1.00 78.38 264 LYS A N 1
ATOM 2062 C CA . LYS A 1 264 ? 7.490 19.518 1.941 1.00 78.38 264 LYS A CA 1
ATOM 2063 C C . LYS A 1 264 ? 6.062 19.348 2.440 1.00 78.38 264 LYS A C 1
ATOM 2065 O O . LYS A 1 264 ? 5.334 20.327 2.595 1.00 78.38 264 LYS A O 1
ATOM 2070 N N . TRP A 1 265 ? 5.685 18.114 2.746 1.00 74.31 265 TRP A N 1
ATOM 2071 C CA . TRP A 1 265 ? 4.399 17.844 3.369 1.00 74.31 265 TRP A CA 1
ATOM 2072 C C . TRP A 1 265 ? 4.465 18.125 4.873 1.00 74.31 265 TRP A C 1
ATOM 2074 O O . TRP A 1 265 ? 5.253 17.501 5.585 1.00 74.31 265 TRP A O 1
ATOM 2084 N N . THR A 1 266 ? 3.627 19.033 5.373 1.00 66.25 266 THR A N 1
ATOM 2085 C CA . THR A 1 266 ? 3.428 19.240 6.813 1.00 66.25 266 THR A CA 1
ATOM 2086 C C . THR A 1 266 ? 2.116 18.582 7.239 1.00 66.25 266 THR A C 1
ATOM 2088 O O . THR A 1 266 ? 1.075 18.747 6.606 1.00 66.25 266 THR A O 1
ATOM 2091 N N . SER A 1 267 ? 2.152 17.808 8.324 1.00 54.69 267 SER A N 1
ATOM 2092 C CA . SER A 1 267 ? 1.042 16.985 8.837 1.00 54.69 267 SER A CA 1
ATOM 2093 C C . SER A 1 267 ? -0.199 17.768 9.302 1.00 54.69 267 SER A C 1
ATOM 2095 O O . SER A 1 267 ? -1.162 17.161 9.759 1.00 54.69 267 SER A O 1
ATOM 2097 N N . GLN A 1 268 ? -0.198 19.099 9.178 1.00 49.97 268 GLN A N 1
ATOM 2098 C CA . GLN A 1 268 ? -1.261 19.995 9.643 1.00 49.97 268 GLN A CA 1
ATOM 2099 C C . GLN A 1 268 ? -2.316 20.331 8.577 1.00 49.97 268 GLN A C 1
ATOM 2101 O O . GLN A 1 268 ? -3.325 20.952 8.901 1.00 49.97 268 GLN A O 1
ATOM 2106 N N . ARG A 1 269 ? -2.134 19.931 7.312 1.00 53.84 269 ARG A N 1
ATOM 2107 C CA . ARG A 1 269 ? -3.1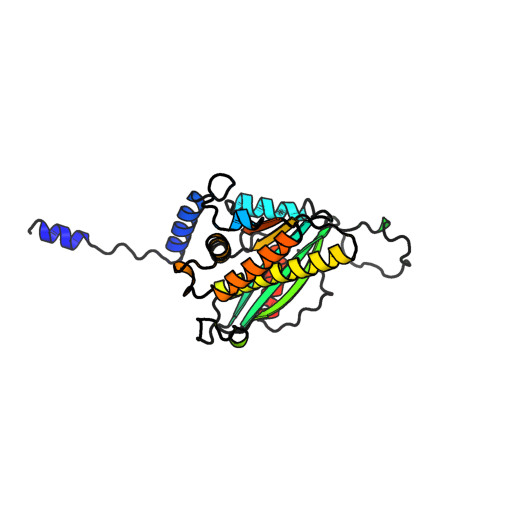39 20.184 6.269 1.00 53.84 269 ARG A CA 1
ATOM 2108 C C . ARG A 1 269 ? -4.175 19.060 6.214 1.00 53.84 269 ARG A C 1
ATOM 2110 O O . ARG A 1 269 ? -3.952 18.026 5.589 1.00 53.84 269 ARG A O 1
ATOM 2117 N N . VAL A 1 270 ? -5.316 19.279 6.866 1.00 50.16 270 VAL A N 1
ATOM 2118 C CA . VAL A 1 270 ? -6.527 18.462 6.692 1.00 50.16 270 VAL A CA 1
ATOM 2119 C C . VAL A 1 270 ? -7.210 18.909 5.400 1.00 50.16 270 VAL A C 1
ATOM 2121 O O . VAL A 1 270 ? -7.697 20.035 5.319 1.00 50.16 270 VAL A O 1
ATOM 2124 N N . TYR A 1 271 ? -7.235 18.053 4.378 1.00 53.53 271 TYR A N 1
ATOM 2125 C CA . TYR A 1 271 ? -7.915 18.366 3.119 1.00 53.53 271 TYR A CA 1
ATOM 2126 C C . TYR A 1 271 ? -9.374 17.913 3.137 1.00 53.53 271 TYR A C 1
ATOM 2128 O O . TYR A 1 271 ? -9.705 16.808 3.575 1.00 53.53 271 TYR A O 1
ATOM 2136 N N . ARG A 1 272 ? -10.237 18.795 2.627 1.00 46.78 272 ARG A N 1
ATOM 2137 C CA . ARG A 1 272 ? -11.645 18.531 2.333 1.00 46.78 272 ARG A CA 1
ATOM 2138 C C . ARG A 1 272 ? -11.736 18.148 0.849 1.00 46.78 272 ARG A C 1
ATOM 2140 O O . ARG A 1 272 ? -11.636 19.025 -0.001 1.00 46.78 272 ARG A O 1
ATOM 2147 N N . PHE A 1 273 ? -11.855 16.852 0.565 1.00 48.66 273 PHE A N 1
ATOM 2148 C CA . PHE A 1 273 ? -12.310 16.324 -0.731 1.00 48.66 273 PHE A CA 1
ATOM 2149 C C . PHE A 1 273 ? -13.813 16.100 -0.682 1.00 48.66 273 PHE A C 1
ATOM 2151 O O . PHE A 1 273 ? -14.286 15.776 0.432 1.00 48.66 273 PHE A O 1
#

Foldseek 3Di:
DDPVVVVVVVPPDPDPQDPVRVVVVVVVVVQVCADDPPNDPQDCQVVLLEAEHEDDQVVLQVVLQVCQVPPDDLQEWEKEWAWDAPDQFKIKIWIKIKHFDDDCVVVPPDDPDDDPDDDDDDPGRIFIFT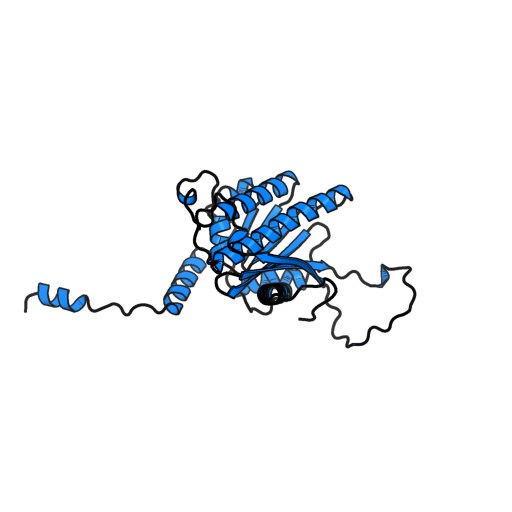PDIDMDGLVPDDPPQLDPDRGDDRLLNQLVNLLVLLVSVLVVQVVCVVVVGHHAEYEYEYAPPVNSVCLRVDDPPPPVLPNPNNSVSSVSSSVSSNSCVVSNYRYYYGHHHPPPPSVNNVVRNVSRVCVSVVHDDDRPDGDDD